Protein AF-A0ABD5X0F6-F1 (afdb_monomer)

Nearest PDB structures (foldseek):
  6b12-assembly2_D  TM=6.965E-01  e=1.972E-02  Pseudomonas protegens Pf-5
  6ygg-assembly1_B  TM=4.287E-01  e=1.229E-02  Aspergillus fumigatus Af293

Organism: NCBI:txid869890

Solvent-accessible surface area (backbone atoms only — not comparable to full-atom values): 11713 Å² total; per-residue (Å²): 99,56,46,66,62,50,47,64,70,52,58,91,54,94,70,50,73,71,36,41,45,42,35,23,60,39,47,64,72,44,54,75,67,58,41,48,55,51,49,53,44,53,68,34,82,80,38,25,62,38,46,49,60,41,49,26,37,85,72,35,47,56,68,34,51,52,52,38,52,5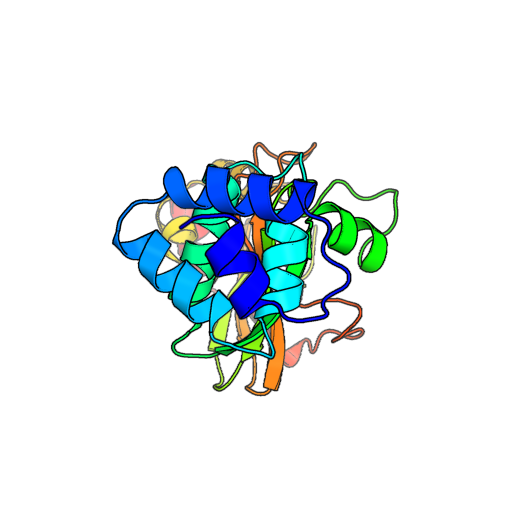7,49,50,70,73,39,56,91,46,31,48,81,62,45,47,38,38,18,44,60,50,41,73,72,64,47,63,91,88,54,74,58,66,31,39,53,49,31,44,29,42,31,29,28,26,70,41,70,44,70,31,37,24,76,25,23,84,95,77,52,58,73,56,71,48,62,32,29,79,67,60,61,62,51,71,73,35,33,29,63,56,47,17,24,26,59,35,40,75,86,64,50,46,64,37,30,17,40,29,58,43,55,48,70,44,61,35,33,38,35,49,27,14,62,47,100,44,17,71,16,62,33,74,38,35,33,55,45,47,88,83,44,77,71,78,69,58,86,35,38,42,80,32,70,65,59,19,50,44,32,58,67,54,94

Secondary structure (DSSP, 8-state):
--HHHHHHHHTT-S--HHHHHHHHHHHTTS-HHHHHHHHHHHH-TTTHHHHHHHHHSTT--HHHHHHHHHHHHHHTTTEEEEEEEEHHHHHHHHS-TTSPPSS-TTSEEEEEEESS-EEEEEEE-TTTS-SS-SEEBS-SHHHHHS-HHHHHHHHT-SSSPP-EEEEEEEPTT-EEEEEEPPPBTTB----EEEE--TTT-SS--GGGEEE-HHHHHHHHHT-

Foldseek 3Di:
DALVVLCVLQDPDPQDSQLSRQLVVLLVVDDPVLVVLLVVLSNDPQRNVQLSVLSSDPLAHSVLSVQLSVVCVVCVVFWDWRHKDFQLVLCVVFHDPPDDRFAPRSHIKIKIFTQAWAKWKDFDAVVPDDQDDWKTHRDCCCLQPDAQLVVQAANVPPDDRGLWMKIFTHGGGQMKMWDWGPHDPRHNTGDIIIGRGCVRPVDTDPVRIDTDPVSSVSNVVND

Mean predicted aligned error: 3.98 Å

pLDDT: mean 93.66, std 6.05, range [55.66, 98.5]

Structure (mmCIF, N/CA/C/O backbone):
data_AF-A0ABD5X0F6-F1
#
_entry.id   AF-A0ABD5X0F6-F1
#
loop_
_atom_site.group_PDB
_atom_site.id
_atom_site.type_symbol
_atom_site.label_atom_id
_atom_site.label_alt_id
_atom_site.label_comp_id
_atom_site.label_asym_id
_atom_site.label_entity_id
_atom_site.label_seq_id
_atom_site.pdbx_PDB_ins_code
_atom_site.Cartn_x
_atom_site.Cartn_y
_atom_site.Cartn_z
_atom_site.occupancy
_atom_site.B_iso_or_equiv
_atom_site.auth_seq_id
_atom_site.auth_comp_id
_atom_site.auth_asym_id
_atom_site.auth_atom_id
_atom_site.pdbx_PDB_model_num
ATOM 1 N N . MET A 1 1 ? 21.073 3.265 -16.051 1.00 81.25 1 MET A N 1
ATOM 2 C CA . MET A 1 1 ? 20.914 2.073 -16.923 1.00 81.25 1 MET A CA 1
ATOM 3 C C . MET A 1 1 ? 20.247 2.587 -18.173 1.00 81.25 1 MET A C 1
ATOM 5 O O . MET A 1 1 ? 19.261 3.300 -18.038 1.00 81.25 1 MET A O 1
ATOM 9 N N . ASP A 1 2 ? 20.810 2.326 -19.347 1.00 84.00 2 ASP A N 1
ATOM 10 C CA . ASP A 1 2 ? 20.337 2.951 -20.582 1.00 84.00 2 ASP A CA 1
ATOM 11 C C . ASP A 1 2 ? 19.152 2.210 -21.231 1.00 84.00 2 ASP A C 1
ATOM 13 O O . ASP A 1 2 ? 18.732 1.127 -20.816 1.00 84.00 2 ASP A O 1
ATOM 17 N N . THR A 1 3 ? 18.579 2.852 -22.251 1.00 80.62 3 THR A N 1
ATOM 18 C CA . THR A 1 3 ? 17.434 2.342 -23.021 1.00 80.62 3 THR A CA 1
ATOM 19 C C . THR A 1 3 ? 17.771 1.067 -23.802 1.00 80.62 3 THR A C 1
ATOM 21 O O . THR A 1 3 ? 16.890 0.236 -24.007 1.00 80.62 3 THR A O 1
ATOM 24 N N . GLU A 1 4 ? 19.020 0.895 -24.237 1.00 79.88 4 GLU A N 1
ATOM 25 C CA . GLU A 1 4 ? 19.444 -0.275 -25.011 1.00 79.88 4 GLU A CA 1
ATOM 26 C C . GLU A 1 4 ? 19.527 -1.521 -24.128 1.00 79.88 4 GLU A C 1
ATOM 28 O O . GLU A 1 4 ? 18.962 -2.557 -24.473 1.00 79.88 4 GLU A O 1
ATOM 33 N N . THR A 1 5 ? 20.108 -1.380 -22.937 1.00 82.75 5 THR A N 1
ATOM 34 C CA . THR A 1 5 ? 20.130 -2.415 -21.898 1.00 82.75 5 THR A CA 1
ATOM 35 C C . THR A 1 5 ? 18.710 -2.821 -21.510 1.00 82.75 5 THR A C 1
ATOM 37 O O . THR A 1 5 ? 18.394 -4.005 -21.452 1.00 82.75 5 THR A O 1
ATOM 40 N N . LEU A 1 6 ? 17.817 -1.847 -21.297 1.00 79.94 6 LEU A N 1
ATOM 41 C CA . LEU A 1 6 ? 16.408 -2.117 -20.998 1.00 79.94 6 LEU A CA 1
ATOM 42 C C . LEU A 1 6 ? 15.711 -2.891 -22.121 1.00 79.94 6 LEU A C 1
ATOM 44 O O . LEU A 1 6 ? 14.976 -3.834 -21.843 1.00 79.94 6 LEU A O 1
ATOM 48 N N . ARG A 1 7 ? 15.954 -2.521 -23.383 1.00 80.81 7 ARG A N 1
ATOM 49 C CA . ARG A 1 7 ? 15.396 -3.232 -24.540 1.00 80.81 7 ARG A CA 1
ATOM 50 C C . ARG A 1 7 ? 15.886 -4.681 -24.599 1.00 80.81 7 ARG A C 1
ATOM 52 O O . ARG A 1 7 ? 15.086 -5.567 -24.860 1.00 80.81 7 ARG A O 1
ATOM 59 N N . GLN A 1 8 ? 17.167 -4.928 -24.325 1.00 82.38 8 GLN A N 1
ATOM 60 C CA . GLN A 1 8 ? 17.718 -6.288 -24.281 1.00 82.38 8 GLN A CA 1
ATOM 61 C C . GLN A 1 8 ? 17.075 -7.132 -23.175 1.00 82.38 8 GLN A C 1
ATOM 63 O O . GLN A 1 8 ? 16.750 -8.291 -23.405 1.00 82.38 8 GLN A O 1
ATOM 68 N N . VAL A 1 9 ? 16.853 -6.542 -21.997 1.00 80.25 9 VAL A N 1
ATOM 69 C CA . VAL A 1 9 ? 16.203 -7.215 -20.862 1.00 80.25 9 VAL A CA 1
ATOM 70 C C . VAL A 1 9 ? 14.729 -7.522 -21.154 1.00 80.25 9 VAL A C 1
ATOM 72 O O . VAL A 1 9 ? 14.210 -8.545 -20.724 1.00 80.25 9 VAL A O 1
ATOM 75 N N . LEU A 1 10 ? 14.038 -6.658 -21.894 1.00 78.12 10 LEU A N 1
ATOM 76 C CA . LEU A 1 10 ? 12.607 -6.804 -22.167 1.00 78.12 10 LEU A CA 1
ATOM 77 C C . LEU A 1 10 ? 12.266 -7.671 -23.386 1.00 78.12 10 LEU A C 1
ATOM 79 O O . LEU A 1 10 ? 11.122 -8.105 -23.502 1.00 78.12 10 LEU A O 1
ATOM 83 N N . GLY A 1 11 ? 13.227 -7.946 -24.271 1.00 77.62 11 GLY A N 1
ATOM 84 C CA . GLY A 1 11 ? 12.996 -8.758 -25.469 1.00 77.62 11 GLY A CA 1
ATOM 85 C C . GLY A 1 11 ? 11.874 -8.197 -26.353 1.00 77.62 11 GLY A C 1
ATOM 86 O O . GLY A 1 11 ? 11.792 -6.985 -26.560 1.00 77.62 11 GLY A O 1
ATOM 87 N N . ASP A 1 12 ? 10.991 -9.074 -26.838 1.00 68.56 12 ASP A N 1
ATOM 88 C CA . ASP A 1 12 ? 9.866 -8.745 -27.732 1.00 68.56 12 ASP A CA 1
ATOM 89 C C . ASP A 1 12 ? 8.649 -8.124 -27.009 1.00 68.56 12 ASP A C 1
ATOM 91 O O . ASP A 1 12 ? 7.521 -8.210 -27.490 1.00 68.56 12 ASP A O 1
ATOM 95 N N . SER A 1 13 ? 8.834 -7.502 -25.838 1.00 72.69 13 SER A N 1
ATOM 96 C CA . SER A 1 13 ? 7.731 -6.831 -25.137 1.00 72.69 13 SER A CA 1
ATOM 97 C C . SER A 1 13 ? 7.129 -5.695 -25.980 1.00 72.69 13 SER A C 1
ATOM 99 O O . SER A 1 13 ? 7.869 -4.939 -26.614 1.00 72.69 13 SER A O 1
ATOM 101 N N . ASP A 1 14 ? 5.817 -5.465 -25.871 1.00 76.00 14 ASP A N 1
ATOM 102 C CA . ASP A 1 14 ? 5.103 -4.344 -26.516 1.00 76.00 14 ASP A CA 1
ATOM 103 C C . ASP A 1 14 ? 5.464 -2.949 -25.936 1.00 76.00 14 ASP A C 1
ATOM 105 O O . ASP A 1 14 ? 4.761 -1.956 -26.143 1.00 76.00 14 ASP A O 1
ATOM 109 N N . ILE A 1 15 ? 6.559 -2.837 -25.176 1.00 80.12 15 ILE A N 1
ATOM 110 C CA . ILE A 1 15 ? 6.980 -1.601 -24.515 1.00 80.12 15 ILE A CA 1
ATOM 111 C C . ILE A 1 15 ? 7.739 -0.712 -25.504 1.00 80.12 15 ILE A C 1
ATOM 113 O O . ILE A 1 15 ? 8.855 -1.002 -25.939 1.00 80.12 15 ILE A O 1
ATOM 117 N N . GLY A 1 16 ? 7.131 0.427 -25.838 1.00 83.50 16 GLY A N 1
ATOM 118 C CA . GLY A 1 16 ? 7.678 1.378 -26.800 1.00 83.50 16 GLY A CA 1
ATOM 119 C C . GLY A 1 16 ? 8.985 2.042 -26.346 1.00 83.50 16 GLY A C 1
ATOM 120 O O . GLY A 1 16 ? 9.256 2.217 -25.159 1.00 83.50 16 GLY A O 1
ATOM 121 N N . ALA A 1 17 ? 9.789 2.513 -27.304 1.00 84.19 17 ALA A N 1
ATOM 122 C CA . ALA A 1 17 ? 11.072 3.171 -27.025 1.00 84.19 17 ALA A CA 1
ATOM 123 C C . ALA A 1 17 ? 10.955 4.381 -26.074 1.00 84.19 17 ALA A C 1
ATOM 125 O O . ALA A 1 17 ? 11.825 4.590 -25.230 1.00 84.19 17 ALA A O 1
ATOM 126 N N . SER A 1 18 ? 9.866 5.154 -26.175 1.00 85.56 18 SER A N 1
ATOM 127 C CA . SER A 1 18 ? 9.595 6.283 -25.278 1.00 85.56 18 SER A CA 1
ATOM 128 C C . SER A 1 18 ? 9.444 5.857 -23.822 1.00 85.56 18 SER A C 1
ATOM 130 O O . SER A 1 18 ? 9.846 6.587 -22.920 1.00 85.56 18 SER A O 1
ATOM 132 N N . ASP A 1 19 ? 8.869 4.684 -23.589 1.00 87.94 19 ASP A N 1
ATOM 133 C CA . ASP A 1 19 ? 8.578 4.169 -22.256 1.00 87.94 19 ASP A CA 1
ATOM 134 C C . ASP A 1 19 ? 9.860 3.687 -21.587 1.00 87.94 19 ASP A C 1
ATOM 136 O O . ASP A 1 19 ? 10.137 4.040 -20.439 1.00 87.94 19 ASP A O 1
ATOM 140 N N . LEU A 1 20 ? 10.713 3.010 -22.356 1.00 87.94 20 LEU A N 1
ATOM 141 C CA . LEU A 1 20 ? 12.055 2.617 -21.935 1.00 87.94 20 LEU A CA 1
ATOM 142 C C . LEU A 1 20 ? 12.918 3.828 -21.566 1.00 87.94 20 LEU A C 1
ATOM 144 O O . LEU A 1 20 ? 13.592 3.821 -20.535 1.00 87.94 20 LEU A O 1
ATOM 148 N N . SER A 1 21 ? 12.867 4.903 -22.357 1.00 89.69 21 SER A N 1
ATOM 149 C CA . SER A 1 21 ? 13.593 6.135 -22.035 1.00 89.69 21 SER A CA 1
ATOM 150 C C . SER A 1 21 ? 13.095 6.786 -20.743 1.00 89.69 21 SER A C 1
ATOM 152 O O . SER A 1 21 ? 13.910 7.255 -19.949 1.00 89.69 21 SER A O 1
ATOM 154 N N . ARG A 1 22 ? 11.782 6.782 -20.474 1.00 93.00 22 ARG A N 1
ATOM 155 C CA . ARG A 1 22 ? 11.233 7.290 -19.201 1.00 93.00 22 ARG A CA 1
ATOM 156 C C . ARG A 1 22 ? 11.694 6.447 -18.012 1.00 93.00 22 ARG A C 1
ATOM 158 O O . ARG A 1 22 ? 12.023 7.008 -16.967 1.00 93.00 22 ARG A O 1
ATOM 165 N N . VAL A 1 23 ? 11.746 5.125 -18.166 1.00 92.75 23 VAL A N 1
ATOM 166 C CA . VAL A 1 23 ? 12.235 4.206 -17.125 1.00 92.75 23 VAL A CA 1
ATOM 167 C C . VAL A 1 23 ? 13.713 4.465 -16.840 1.00 92.75 23 VAL A C 1
ATOM 169 O O . VAL A 1 23 ? 14.071 4.669 -15.682 1.00 92.75 23 VAL A O 1
ATOM 172 N N . ALA A 1 24 ? 14.551 4.566 -17.877 1.00 92.50 24 ALA A N 1
ATOM 173 C CA . ALA A 1 24 ? 15.971 4.900 -17.743 1.00 92.50 24 ALA A CA 1
ATOM 174 C C . ALA A 1 24 ? 16.184 6.236 -17.007 1.00 92.50 24 ALA A C 1
ATOM 176 O O . ALA A 1 24 ? 16.938 6.304 -16.037 1.00 92.50 24 ALA A O 1
ATOM 177 N N . GLN A 1 25 ? 15.444 7.283 -17.387 1.00 93.94 25 GLN A N 1
ATOM 178 C CA . GLN A 1 25 ? 15.525 8.593 -16.730 1.00 93.94 25 GLN A CA 1
ATOM 179 C C . GLN A 1 25 ? 15.162 8.544 -15.241 1.00 93.94 25 GLN A C 1
ATOM 181 O O . GLN A 1 25 ? 15.766 9.250 -14.433 1.00 93.94 25 GLN A O 1
ATOM 186 N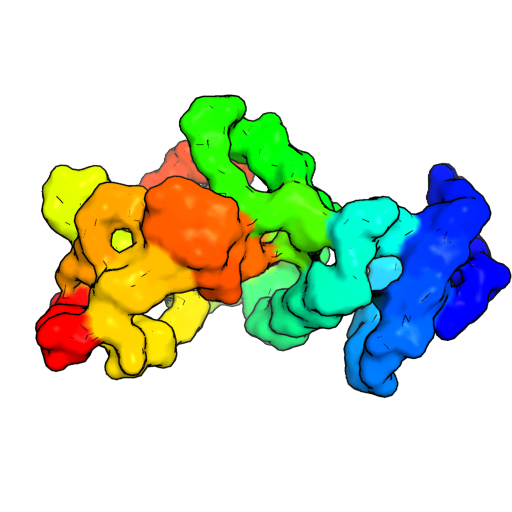 N . LYS A 1 26 ? 14.157 7.748 -14.856 1.00 95.06 26 LYS A N 1
ATOM 187 C CA . LYS A 1 26 ? 13.758 7.597 -13.447 1.00 95.06 26 LYS A CA 1
ATOM 188 C C . LYS A 1 26 ? 14.769 6.756 -12.679 1.00 95.06 26 LYS A C 1
ATOM 190 O O . LYS A 1 26 ? 15.123 7.128 -11.566 1.00 95.06 26 LYS A O 1
ATOM 195 N N . TYR A 1 27 ? 15.283 5.695 -13.295 1.00 93.06 27 TYR A N 1
ATOM 196 C CA . TYR A 1 27 ? 16.347 4.856 -12.750 1.00 93.06 27 TYR A CA 1
ATOM 197 C C . TYR A 1 27 ? 17.614 5.665 -12.431 1.00 93.06 27 TYR A C 1
ATOM 199 O O . TYR A 1 27 ? 18.232 5.499 -11.377 1.00 93.06 27 TYR A O 1
ATOM 207 N N . ASP A 1 28 ? 17.992 6.598 -13.303 1.00 93.75 28 ASP A N 1
ATOM 208 C CA . ASP A 1 28 ? 19.173 7.436 -13.094 1.00 93.75 28 ASP A CA 1
ATOM 209 C C . ASP A 1 28 ? 18.999 8.438 -11.937 1.00 93.75 28 ASP A C 1
ATOM 211 O O . ASP A 1 28 ? 19.991 8.944 -11.419 1.00 93.75 28 ASP A O 1
ATOM 215 N N . LYS A 1 29 ? 17.776 8.661 -11.441 1.00 96.00 29 LYS A N 1
ATOM 216 C CA . LYS A 1 29 ? 17.499 9.480 -10.244 1.00 96.00 29 LYS A CA 1
ATOM 217 C C . LYS A 1 29 ? 17.481 8.685 -8.932 1.00 96.00 29 LYS A C 1
ATOM 219 O O . LYS A 1 29 ? 17.308 9.280 -7.868 1.00 96.00 29 LYS A O 1
ATOM 224 N N . LEU A 1 30 ? 17.610 7.361 -8.996 1.00 96.19 30 LEU A N 1
ATOM 225 C CA . LEU A 1 30 ? 17.662 6.488 -7.823 1.00 96.19 30 LEU A CA 1
ATOM 226 C C . LEU A 1 30 ? 19.082 6.446 -7.232 1.00 96.19 30 LEU A C 1
ATOM 228 O O . LEU A 1 30 ? 20.065 6.584 -7.960 1.00 96.19 30 LEU A O 1
ATOM 232 N N . ASP A 1 31 ? 19.202 6.227 -5.923 1.00 95.94 31 ASP A N 1
ATOM 233 C CA . ASP A 1 31 ? 20.485 5.899 -5.288 1.00 95.94 31 ASP A CA 1
ATOM 234 C C . ASP A 1 31 ? 20.951 4.474 -5.651 1.00 95.94 31 ASP A C 1
ATOM 236 O O . ASP A 1 31 ? 20.259 3.717 -6.334 1.00 95.94 31 ASP A O 1
ATOM 240 N N . SER A 1 32 ? 22.162 4.096 -5.234 1.00 94.12 32 SER A N 1
ATOM 241 C CA . SER A 1 32 ? 22.750 2.795 -5.574 1.00 94.12 32 SER A CA 1
ATOM 242 C C . SER A 1 32 ? 21.932 1.601 -5.077 1.00 94.12 32 SER A C 1
ATOM 244 O O . SER A 1 32 ? 21.830 0.615 -5.811 1.00 94.12 32 SER A O 1
ATOM 246 N N . GLY A 1 33 ? 21.339 1.689 -3.883 1.00 95.44 33 GLY A N 1
ATOM 247 C CA . GLY A 1 33 ? 20.519 0.628 -3.300 1.00 95.44 33 GLY A CA 1
ATOM 248 C C . GLY A 1 33 ? 19.221 0.450 -4.078 1.00 95.44 33 GLY A C 1
ATOM 249 O O . GLY A 1 33 ? 18.919 -0.643 -4.553 1.00 95.44 33 GLY A O 1
ATOM 250 N N . LYS A 1 34 ? 18.507 1.548 -4.338 1.00 96.94 34 LYS A N 1
ATOM 251 C CA . LYS A 1 34 ? 17.262 1.524 -5.121 1.00 96.94 34 LYS A CA 1
ATOM 252 C C . LYS A 1 34 ? 17.479 1.132 -6.580 1.00 96.94 34 LYS A C 1
ATOM 254 O O . LYS A 1 34 ? 16.641 0.454 -7.169 1.00 96.94 34 LYS A O 1
ATOM 259 N N . ARG A 1 35 ? 18.632 1.461 -7.165 1.00 95.56 35 ARG A N 1
ATOM 260 C CA . ARG A 1 35 ? 19.033 0.934 -8.480 1.00 95.56 35 ARG A CA 1
ATOM 261 C C . ARG A 1 35 ? 19.251 -0.577 -8.463 1.00 95.56 35 ARG A C 1
ATOM 263 O O . ARG A 1 35 ? 18.888 -1.233 -9.433 1.00 95.56 35 ARG A O 1
ATOM 270 N N . ALA A 1 36 ? 19.847 -1.127 -7.404 1.00 95.06 36 ALA A N 1
ATOM 271 C CA . ALA A 1 36 ? 20.023 -2.572 -7.267 1.00 95.06 36 ALA A CA 1
ATOM 272 C C . ALA A 1 36 ? 18.670 -3.287 -7.167 1.00 95.06 36 ALA A C 1
ATOM 274 O O . ALA A 1 36 ? 18.395 -4.122 -8.023 1.00 95.06 36 ALA A O 1
ATOM 275 N N . GLN A 1 37 ? 17.793 -2.842 -6.261 1.00 95.88 37 GLN A N 1
ATOM 276 C CA . GLN A 1 37 ? 16.424 -3.364 -6.133 1.00 95.88 37 GLN A CA 1
ATOM 277 C C . GLN A 1 37 ? 15.653 -3.279 -7.461 1.00 95.88 37 GLN A C 1
ATOM 279 O O . GLN A 1 37 ? 15.000 -4.226 -7.884 1.00 95.88 37 GLN A O 1
ATOM 284 N N . SER A 1 38 ? 15.768 -2.162 -8.190 1.00 95.31 38 SER A N 1
ATOM 285 C CA . SER A 1 38 ? 15.106 -2.037 -9.491 1.00 95.31 38 SER A CA 1
ATOM 286 C C . SER A 1 38 ? 15.654 -3.016 -10.536 1.00 95.31 38 SER A C 1
ATOM 288 O O . SER A 1 38 ? 14.882 -3.512 -11.350 1.00 95.31 38 SER A O 1
ATOM 290 N N . ARG A 1 39 ? 16.961 -3.320 -10.525 1.00 94.06 39 ARG A N 1
ATOM 291 C CA . ARG A 1 39 ? 17.546 -4.343 -11.410 1.00 94.06 39 ARG A CA 1
ATOM 292 C C . ARG A 1 39 ? 17.077 -5.748 -11.064 1.00 94.06 39 ARG A C 1
ATOM 294 O O . ARG A 1 39 ? 16.915 -6.536 -11.981 1.00 94.06 39 ARG A O 1
ATOM 301 N N . GLU A 1 40 ? 16.848 -6.047 -9.791 1.00 94.44 40 GLU A N 1
ATOM 302 C CA . GLU A 1 40 ? 16.291 -7.335 -9.362 1.00 94.44 40 GLU A CA 1
ATOM 303 C C . GLU A 1 40 ? 14.869 -7.515 -9.905 1.00 94.44 40 GLU A C 1
ATOM 305 O O . GLU A 1 40 ? 14.598 -8.513 -10.565 1.00 94.44 40 GLU A O 1
ATOM 310 N N . LEU A 1 41 ? 14.008 -6.498 -9.777 1.00 95.19 41 LEU A N 1
ATOM 311 C CA . LEU A 1 41 ? 12.664 -6.516 -10.378 1.00 95.19 41 LEU A CA 1
ATOM 312 C C . LEU A 1 41 ? 12.695 -6.628 -11.907 1.00 95.19 41 LEU A C 1
ATOM 314 O O . LEU A 1 41 ? 11.808 -7.218 -12.512 1.00 95.19 41 LEU A O 1
ATOM 318 N N . LEU A 1 42 ? 13.710 -6.048 -12.548 1.00 92.50 42 LEU A N 1
ATOM 319 C CA . LEU A 1 42 ? 13.919 -6.189 -13.985 1.00 92.50 42 LEU A CA 1
ATOM 320 C C . LEU A 1 42 ? 14.528 -7.536 -14.365 1.00 92.50 42 LEU A C 1
ATOM 322 O O . LEU A 1 42 ? 14.421 -7.913 -15.519 1.00 92.50 42 LEU A O 1
ATOM 326 N N . ALA A 1 43 ? 15.182 -8.257 -13.464 1.00 91.56 43 ALA A N 1
ATOM 327 C CA . ALA A 1 43 ? 15.686 -9.597 -13.738 1.00 91.56 43 ALA A CA 1
ATOM 328 C C . ALA A 1 43 ? 14.584 -10.655 -13.576 1.00 91.56 43 ALA A C 1
ATOM 330 O O . ALA A 1 43 ? 14.642 -11.686 -14.236 1.00 91.56 43 ALA A O 1
ATOM 331 N N . ASP A 1 44 ? 13.560 -10.372 -12.773 1.00 93.12 44 ASP A N 1
ATOM 332 C CA . ASP A 1 44 ? 12.412 -11.247 -12.547 1.00 93.12 44 ASP A CA 1
ATOM 333 C C . ASP A 1 44 ? 11.415 -11.196 -13.721 1.00 93.12 44 ASP A C 1
ATOM 335 O O . ASP A 1 44 ? 10.751 -10.185 -13.942 1.00 93.12 44 ASP A O 1
ATOM 339 N N . ASP A 1 45 ? 11.294 -12.287 -14.484 1.00 90.31 45 ASP A N 1
ATOM 340 C CA . ASP A 1 45 ? 10.397 -12.364 -15.649 1.00 90.31 45 ASP A CA 1
ATOM 341 C C . ASP A 1 45 ? 8.907 -12.184 -15.288 1.00 90.31 45 ASP A C 1
ATOM 343 O O . ASP A 1 45 ? 8.135 -11.702 -16.118 1.00 90.31 45 ASP A O 1
ATOM 347 N N . GLY A 1 46 ? 8.491 -12.531 -14.064 1.00 93.50 46 GLY A N 1
ATOM 348 C CA . GLY A 1 46 ? 7.109 -12.383 -13.598 1.00 93.50 46 GLY A CA 1
ATOM 349 C C . GLY A 1 46 ? 6.750 -10.946 -13.213 1.00 93.50 46 GLY A C 1
ATOM 350 O O . GLY A 1 46 ? 5.590 -10.545 -13.316 1.00 93.50 46 GLY A O 1
ATOM 351 N N . LEU A 1 47 ? 7.743 -10.148 -12.816 1.00 95.44 47 LEU A N 1
ATOM 352 C CA . LEU A 1 47 ? 7.549 -8.779 -12.327 1.00 95.44 47 LEU A CA 1
ATOM 353 C C . LEU A 1 47 ? 8.013 -7.702 -13.305 1.00 95.44 47 LEU A C 1
ATOM 355 O O . LEU A 1 47 ? 7.504 -6.578 -13.273 1.00 95.44 47 LEU A O 1
ATOM 359 N N . ARG A 1 48 ? 8.961 -8.026 -14.189 1.00 94.00 48 ARG A N 1
ATOM 360 C CA . ARG A 1 48 ? 9.602 -7.084 -15.114 1.00 94.00 48 ARG A CA 1
ATOM 361 C C . ARG A 1 48 ? 8.579 -6.275 -15.895 1.00 94.00 48 ARG A C 1
ATOM 363 O O . ARG A 1 48 ? 8.667 -5.048 -15.934 1.00 94.00 48 ARG A O 1
ATOM 370 N N . GLU A 1 49 ? 7.619 -6.942 -16.529 1.00 92.31 49 GLU A N 1
ATOM 371 C CA . GLU A 1 49 ? 6.681 -6.269 -17.426 1.00 92.31 49 GLU A CA 1
ATOM 372 C C . GLU A 1 49 ? 5.775 -5.286 -16.672 1.00 92.31 49 GLU A C 1
ATOM 374 O O . GLU A 1 49 ? 5.613 -4.136 -17.090 1.00 92.31 49 GLU A O 1
ATOM 379 N N . SER A 1 50 ? 5.208 -5.702 -15.537 1.00 96.00 50 SER A N 1
ATOM 380 C CA . SER A 1 50 ? 4.325 -4.848 -14.743 1.00 96.00 50 SER A CA 1
ATOM 381 C C . SER A 1 50 ? 5.070 -3.685 -14.101 1.00 96.00 50 SER A C 1
ATOM 383 O O . SER A 1 50 ? 4.591 -2.548 -14.151 1.00 96.00 50 SER A O 1
ATOM 385 N N . TRP A 1 51 ? 6.276 -3.938 -13.590 1.00 96.88 51 TRP A N 1
ATOM 386 C CA . TRP A 1 51 ? 7.164 -2.907 -13.073 1.00 96.88 51 TRP A CA 1
ATOM 387 C C . TRP A 1 51 ? 7.463 -1.849 -14.139 1.00 96.88 51 TRP A C 1
ATOM 389 O O . TRP A 1 51 ? 7.221 -0.660 -13.919 1.00 96.88 51 TRP A O 1
ATOM 399 N N . VAL A 1 52 ? 7.923 -2.261 -15.326 1.00 95.06 52 VAL A N 1
ATOM 400 C CA . VAL A 1 52 ? 8.257 -1.329 -16.414 1.00 95.06 52 VAL A CA 1
ATOM 401 C C . VAL A 1 52 ? 7.024 -0.569 -16.885 1.00 95.06 52 VAL A C 1
ATOM 403 O O . VAL A 1 52 ? 7.107 0.644 -17.061 1.00 95.06 52 VAL A O 1
ATOM 406 N N . ARG A 1 53 ? 5.872 -1.232 -17.030 1.00 94.62 53 ARG A N 1
ATOM 407 C CA . ARG A 1 53 ? 4.614 -0.598 -17.452 1.00 94.62 53 ARG A CA 1
ATOM 408 C C . ARG A 1 53 ? 4.161 0.505 -16.494 1.00 94.62 53 ARG A C 1
ATOM 410 O O . ARG A 1 53 ? 3.673 1.545 -16.933 1.00 94.62 53 ARG A O 1
ATOM 417 N N . VAL A 1 54 ? 4.296 0.295 -15.186 1.00 96.88 54 VAL A N 1
ATOM 418 C CA . VAL A 1 54 ? 3.939 1.311 -14.187 1.00 96.88 54 VAL A CA 1
ATOM 419 C C . VAL A 1 54 ? 4.986 2.423 -14.155 1.00 96.88 54 VAL A C 1
ATOM 421 O O . VAL A 1 54 ? 4.640 3.604 -14.207 1.00 96.88 54 VAL A O 1
ATOM 424 N N . VAL A 1 55 ? 6.273 2.070 -14.123 1.00 96.88 55 VAL A N 1
ATOM 425 C CA . VAL A 1 55 ? 7.371 3.044 -14.049 1.00 96.88 55 VAL A CA 1
ATOM 426 C C . VAL A 1 55 ? 7.484 3.877 -15.319 1.00 96.88 55 VAL A C 1
ATOM 428 O O . VAL A 1 55 ? 7.905 5.028 -15.237 1.00 96.88 55 VAL A O 1
ATOM 431 N N . SER A 1 56 ? 7.096 3.377 -16.490 1.00 95.25 56 SER A N 1
ATOM 432 C CA . SER A 1 56 ? 7.123 4.163 -17.725 1.00 95.25 56 SER A CA 1
ATOM 433 C C . SER A 1 56 ? 6.042 5.239 -17.771 1.00 95.25 56 SER A C 1
ATOM 435 O O . SER A 1 56 ? 6.208 6.227 -18.487 1.00 95.25 56 SER A O 1
ATOM 437 N N . ASN A 1 57 ? 4.979 5.130 -16.968 1.00 96.19 57 ASN A N 1
ATOM 438 C CA . ASN A 1 57 ? 3.885 6.092 -16.996 1.00 96.19 57 ASN A CA 1
ATOM 439 C C . ASN A 1 57 ? 4.385 7.525 -16.732 1.00 96.19 57 ASN A C 1
ATOM 441 O O . ASN A 1 57 ? 5.149 7.778 -15.799 1.00 96.19 57 ASN A O 1
ATOM 445 N N . GLN A 1 58 ? 3.958 8.484 -17.557 1.00 92.44 58 GLN A N 1
ATOM 446 C CA . GLN A 1 58 ? 4.433 9.867 -17.482 1.00 92.44 58 GLN A CA 1
ATOM 447 C C . GLN A 1 58 ? 4.166 10.539 -16.129 1.00 92.44 58 GLN A C 1
ATOM 449 O O . GLN A 1 58 ? 5.006 11.319 -15.684 1.00 92.44 58 GLN A O 1
ATOM 454 N N . GLY A 1 59 ? 3.033 10.245 -15.488 1.00 94.12 59 GLY A N 1
ATOM 455 C CA . GLY A 1 59 ? 2.654 10.846 -14.211 1.00 94.12 59 GLY A CA 1
ATOM 456 C C . GLY A 1 59 ? 3.438 10.294 -13.020 1.00 94.12 59 GLY A C 1
ATOM 457 O O . GLY A 1 59 ? 3.589 10.983 -12.014 1.00 94.12 59 GLY A O 1
ATOM 458 N N . VAL A 1 60 ? 3.989 9.081 -13.132 1.00 96.50 60 VAL A N 1
ATOM 459 C CA . VAL A 1 60 ? 4.753 8.448 -12.048 1.00 96.50 60 VAL A CA 1
ATOM 460 C C . VAL A 1 60 ? 6.122 9.116 -11.919 1.00 96.50 60 VAL A C 1
ATOM 462 O O . VAL A 1 60 ? 7.015 8.906 -12.739 1.00 96.50 60 VAL A O 1
ATOM 465 N N . GLY A 1 61 ? 6.315 9.922 -10.877 1.00 95.62 61 GLY A N 1
ATOM 466 C CA . GLY A 1 61 ? 7.602 10.556 -10.571 1.00 95.62 61 GLY A CA 1
ATOM 467 C C . GLY A 1 61 ? 8.618 9.607 -9.919 1.00 95.62 61 GLY A C 1
ATOM 468 O O . GLY A 1 61 ? 8.265 8.540 -9.421 1.00 95.62 61 GLY A O 1
ATOM 469 N N . SER A 1 62 ? 9.890 10.020 -9.851 1.00 94.69 62 SER A N 1
ATOM 470 C CA . SER A 1 62 ? 10.961 9.236 -9.204 1.00 94.69 62 SER A CA 1
ATOM 471 C C . SER A 1 62 ? 10.709 8.970 -7.719 1.00 94.69 62 SER A C 1
ATOM 473 O O . SER A 1 62 ? 11.064 7.906 -7.231 1.00 94.69 62 SER A O 1
ATOM 475 N N . GLU A 1 63 ? 10.059 9.892 -7.007 1.00 94.50 63 GLU A N 1
ATOM 476 C CA . GLU A 1 63 ? 9.686 9.681 -5.601 1.00 94.50 63 GLU A CA 1
ATOM 477 C C . GLU A 1 63 ? 8.659 8.554 -5.441 1.00 94.50 63 GLU A C 1
ATOM 479 O O . GLU A 1 63 ? 8.756 7.756 -4.513 1.00 94.50 63 GLU A O 1
ATOM 484 N N . SER A 1 64 ? 7.727 8.412 -6.389 1.00 96.19 64 SER A N 1
ATOM 485 C CA . SER A 1 64 ? 6.806 7.274 -6.386 1.00 96.19 64 SER A CA 1
ATOM 486 C C . SER A 1 64 ? 7.521 5.959 -6.700 1.00 96.19 64 SER A C 1
ATOM 488 O O . SER A 1 64 ? 7.146 4.926 -6.152 1.00 96.19 64 SER A O 1
ATOM 490 N N . VAL A 1 65 ? 8.548 5.985 -7.557 1.00 97.44 65 VAL A N 1
ATOM 491 C CA . VAL A 1 65 ? 9.387 4.806 -7.829 1.00 97.44 65 VAL A CA 1
ATOM 492 C C . VAL A 1 65 ? 10.131 4.383 -6.563 1.00 97.44 65 VAL A C 1
ATOM 494 O O . VAL A 1 65 ? 10.067 3.215 -6.189 1.00 97.44 65 VAL A O 1
ATOM 497 N N . LYS A 1 66 ? 10.770 5.329 -5.861 1.00 96.94 66 LYS A N 1
ATOM 498 C CA . LYS A 1 66 ? 11.441 5.069 -4.576 1.00 96.94 66 LYS A CA 1
ATOM 499 C C . LYS A 1 66 ? 10.477 4.475 -3.554 1.00 96.94 66 LYS A C 1
ATOM 501 O O . LYS A 1 66 ? 10.777 3.441 -2.973 1.00 96.94 66 LYS A O 1
ATOM 506 N N . TYR A 1 67 ? 9.290 5.064 -3.410 1.00 95.31 67 TYR A N 1
ATOM 507 C CA . TYR A 1 67 ? 8.276 4.560 -2.487 1.00 95.31 67 TYR A CA 1
ATOM 508 C C . TYR A 1 67 ? 7.798 3.144 -2.848 1.00 95.31 67 TYR A C 1
ATOM 510 O O . TYR A 1 67 ? 7.577 2.325 -1.955 1.00 95.31 67 TYR A O 1
ATOM 518 N N . GLY A 1 68 ? 7.637 2.839 -4.140 1.00 96.19 68 GLY A N 1
ATOM 519 C CA . GLY A 1 68 ? 7.312 1.493 -4.620 1.00 96.19 68 GLY A CA 1
ATOM 520 C C . GLY A 1 68 ? 8.387 0.474 -4.232 1.00 96.19 68 GLY A C 1
ATOM 521 O O . GLY A 1 68 ? 8.069 -0.565 -3.661 1.00 96.19 68 GLY A O 1
ATOM 522 N N . LEU A 1 69 ? 9.662 0.815 -4.428 1.00 97.56 69 LEU A N 1
ATOM 523 C CA . LEU A 1 69 ? 10.797 -0.023 -4.018 1.00 97.56 69 LEU A CA 1
ATOM 524 C C . LEU A 1 69 ? 10.887 -0.181 -2.489 1.00 97.56 69 LEU A C 1
ATOM 526 O O . LEU A 1 69 ? 11.105 -1.281 -1.994 1.00 97.56 69 LEU A O 1
ATOM 530 N N . ASP A 1 70 ? 10.626 0.880 -1.721 1.00 96.19 70 ASP A N 1
ATOM 531 C CA . ASP A 1 70 ? 10.492 0.802 -0.256 1.00 96.19 70 ASP A CA 1
ATOM 532 C C . ASP A 1 70 ? 9.338 -0.104 0.190 1.00 96.19 70 ASP A C 1
ATOM 534 O O . ASP A 1 70 ? 9.329 -0.585 1.322 1.00 96.19 70 ASP A O 1
ATOM 538 N N . SER A 1 71 ? 8.316 -0.268 -0.654 1.00 93.81 71 SER A N 1
ATOM 539 C CA . SER A 1 71 ? 7.193 -1.165 -0.377 1.00 93.81 71 SER A CA 1
ATOM 540 C C . SER A 1 71 ? 7.632 -2.615 -0.517 1.00 93.81 71 SER A C 1
ATOM 542 O O . SER A 1 71 ? 7.336 -3.410 0.364 1.00 93.81 71 SER A O 1
ATOM 544 N N . VAL A 1 72 ? 8.375 -2.919 -1.586 1.00 95.19 72 VAL A N 1
ATOM 545 C CA . VAL A 1 72 ? 8.967 -4.238 -1.857 1.00 95.19 72 VAL A CA 1
ATOM 546 C C . VAL A 1 72 ? 9.874 -4.675 -0.709 1.00 95.19 72 VAL A C 1
ATOM 548 O O . VAL A 1 72 ? 9.655 -5.729 -0.120 1.00 95.19 72 VAL A O 1
ATOM 551 N N . GLU A 1 73 ? 10.820 -3.820 -0.322 1.00 93.94 73 GLU A N 1
ATOM 552 C CA . GLU A 1 73 ? 11.775 -4.104 0.756 1.00 93.94 73 GLU A CA 1
ATOM 553 C C . GLU A 1 73 ? 11.086 -4.440 2.087 1.00 93.94 73 GLU A C 1
ATOM 555 O O . GLU A 1 73 ? 11.540 -5.305 2.826 1.00 93.94 73 GLU A O 1
ATOM 560 N N . ARG A 1 74 ? 9.956 -3.789 2.383 1.00 90.50 74 ARG A N 1
ATOM 561 C CA . ARG A 1 74 ? 9.214 -3.994 3.634 1.00 90.50 74 ARG A CA 1
ATOM 562 C C . ARG A 1 74 ? 8.405 -5.285 3.693 1.00 90.50 74 ARG A C 1
ATOM 564 O O . ARG A 1 74 ? 8.041 -5.693 4.791 1.00 90.50 74 ARG A O 1
ATOM 571 N N . ILE A 1 75 ? 8.050 -5.868 2.551 1.00 92.38 75 ILE A N 1
ATOM 572 C CA . ILE A 1 75 ? 7.163 -7.042 2.503 1.00 92.38 75 ILE A CA 1
ATOM 573 C C . ILE A 1 75 ? 7.901 -8.331 2.149 1.00 92.38 75 ILE A C 1
ATOM 575 O O . ILE A 1 75 ? 7.398 -9.402 2.465 1.00 92.38 75 ILE A O 1
ATOM 579 N N . GLN A 1 76 ? 9.091 -8.237 1.550 1.00 88.12 76 GLN A N 1
ATOM 580 C CA . GLN A 1 76 ? 9.819 -9.371 0.966 1.00 88.12 76 GLN A CA 1
ATOM 581 C C . GLN A 1 76 ? 10.089 -10.546 1.922 1.00 88.12 76 GLN A C 1
ATOM 583 O O . GLN A 1 76 ? 10.256 -11.668 1.462 1.00 88.12 76 GLN A O 1
ATOM 588 N N . GLU A 1 77 ? 10.137 -10.317 3.238 1.00 91.19 77 GLU A N 1
ATOM 589 C CA . GLU A 1 77 ? 10.380 -11.385 4.222 1.00 91.19 77 GLU A CA 1
ATOM 590 C C . GLU A 1 77 ? 9.152 -12.268 4.487 1.00 91.19 77 GLU A C 1
ATOM 592 O O . GLU A 1 77 ? 9.302 -13.372 4.995 1.00 91.19 77 GLU A O 1
ATOM 597 N N . SER A 1 78 ? 7.948 -11.784 4.170 1.00 92.81 78 SER A N 1
ATOM 598 C CA . SER A 1 78 ? 6.674 -12.449 4.505 1.00 92.81 78 SER A CA 1
ATOM 599 C C . SER A 1 78 ? 5.683 -12.471 3.340 1.00 92.81 78 SER A C 1
ATOM 601 O O . SER A 1 78 ? 4.487 -12.716 3.526 1.00 92.81 78 SER A O 1
ATOM 603 N N . ALA A 1 79 ? 6.156 -12.166 2.130 1.00 96.56 79 ALA A N 1
ATOM 604 C CA . ALA A 1 79 ? 5.320 -12.075 0.949 1.00 96.56 79 ALA A CA 1
ATOM 605 C C . ALA A 1 79 ? 6.083 -12.367 -0.343 1.00 96.56 79 ALA A C 1
ATOM 607 O O . ALA A 1 79 ? 7.245 -11.998 -0.511 1.00 96.56 79 ALA A O 1
ATOM 608 N N . SER A 1 80 ? 5.360 -12.941 -1.301 1.00 97.12 80 SER A N 1
ATOM 609 C CA . SER A 1 80 ? 5.743 -12.969 -2.708 1.00 97.12 80 SER A CA 1
ATOM 610 C C . SER A 1 80 ? 5.043 -11.824 -3.435 1.00 97.12 80 SER A C 1
ATOM 612 O O . SER A 1 80 ? 3.853 -11.594 -3.228 1.00 97.12 80 SER A O 1
ATOM 614 N N . ILE A 1 81 ? 5.778 -11.069 -4.250 1.00 98.00 81 ILE A N 1
ATOM 615 C CA . ILE A 1 81 ? 5.191 -9.988 -5.047 1.00 98.00 81 ILE A CA 1
ATOM 616 C C . ILE A 1 81 ? 4.509 -10.612 -6.256 1.00 98.00 81 ILE A C 1
ATOM 618 O O . ILE A 1 81 ? 5.118 -11.406 -6.966 1.00 98.00 81 ILE A O 1
ATOM 622 N N . ASP A 1 82 ? 3.272 -10.200 -6.510 1.00 97.19 82 ASP A N 1
ATOM 623 C CA . ASP A 1 82 ? 2.482 -10.708 -7.627 1.00 97.19 82 ASP A CA 1
ATOM 624 C C . ASP A 1 82 ? 2.506 -9.733 -8.807 1.00 97.19 82 ASP A C 1
ATOM 626 O O . ASP A 1 82 ? 2.579 -10.140 -9.966 1.00 97.19 82 ASP A O 1
ATOM 630 N N . ASN A 1 83 ? 2.367 -8.428 -8.530 1.00 97.94 83 ASN A N 1
ATOM 631 C CA . ASN A 1 83 ? 2.168 -7.432 -9.579 1.00 97.94 83 ASN A CA 1
ATOM 632 C C . ASN A 1 83 ? 2.382 -5.984 -9.099 1.00 97.94 83 ASN A C 1
ATOM 634 O O . ASN A 1 83 ? 2.296 -5.675 -7.908 1.00 97.94 83 ASN A O 1
ATOM 638 N N . PHE A 1 84 ? 2.555 -5.066 -10.052 1.00 98.31 84 PHE A N 1
ATOM 639 C CA . PHE A 1 84 ? 2.532 -3.622 -9.821 1.00 98.31 84 PHE A CA 1
ATOM 640 C C . PHE A 1 84 ? 1.400 -2.962 -10.611 1.00 98.31 84 PHE A C 1
ATOM 642 O O . PHE A 1 84 ? 1.198 -3.232 -11.797 1.00 98.31 84 PHE A O 1
ATOM 649 N N . TYR A 1 85 ? 0.699 -2.027 -9.972 1.00 98.12 85 TYR A N 1
ATOM 650 C CA . TYR A 1 85 ? -0.371 -1.248 -10.590 1.00 98.12 85 TYR A CA 1
ATOM 651 C C . TYR A 1 85 ? -0.160 0.253 -10.401 1.00 98.12 85 TYR A C 1
ATOM 653 O O . TYR A 1 85 ? 0.478 0.702 -9.451 1.00 98.12 85 TYR A O 1
ATOM 661 N N . LEU A 1 86 ? -0.756 1.040 -11.299 1.00 97.88 86 LEU A N 1
ATOM 662 C CA . LEU A 1 86 ? -0.980 2.463 -11.052 1.00 97.88 86 LEU A CA 1
ATOM 663 C C . LEU A 1 86 ? -2.131 2.636 -10.060 1.00 97.88 86 LEU A C 1
ATOM 665 O O . LEU A 1 86 ? -3.150 1.954 -10.198 1.00 97.88 86 LEU A O 1
ATOM 669 N N . GLY A 1 87 ? -2.011 3.593 -9.139 1.00 97.44 87 GLY A N 1
ATOM 670 C CA . GLY A 1 87 ? -3.061 3.927 -8.169 1.00 97.44 87 GLY A CA 1
ATOM 671 C C . GLY A 1 87 ? -4.433 4.125 -8.817 1.00 97.44 87 GLY A C 1
ATOM 672 O O . GLY A 1 87 ? -5.390 3.460 -8.423 1.00 97.44 87 GLY A O 1
ATOM 673 N N . ARG A 1 88 ? -4.508 4.907 -9.905 1.00 96.94 88 ARG A N 1
ATOM 674 C CA . ARG A 1 88 ? -5.759 5.118 -10.666 1.00 96.94 88 ARG A CA 1
ATOM 675 C C . ARG A 1 88 ? -6.402 3.823 -11.155 1.00 96.94 88 ARG A C 1
ATOM 677 O O . ARG A 1 88 ? -7.614 3.676 -11.120 1.00 96.94 88 ARG A O 1
ATOM 684 N N . ARG A 1 89 ? -5.589 2.854 -11.586 1.00 96.69 89 ARG A N 1
ATOM 685 C CA . ARG A 1 89 ? -6.093 1.582 -12.111 1.00 96.69 89 ARG A CA 1
ATOM 686 C C . ARG A 1 89 ? -6.706 0.752 -10.993 1.00 96.69 89 ARG A C 1
ATOM 688 O O . ARG A 1 89 ? -7.708 0.089 -11.217 1.00 96.69 89 ARG A O 1
ATOM 695 N N . VAL A 1 90 ? -6.118 0.800 -9.800 1.00 97.00 90 VAL A N 1
ATOM 696 C CA . VAL A 1 90 ? -6.694 0.146 -8.624 1.00 97.00 90 VAL A CA 1
ATOM 697 C C . VAL A 1 90 ? -7.995 0.832 -8.210 1.00 97.00 90 VAL A C 1
ATOM 699 O O . VAL A 1 90 ? -8.959 0.130 -7.914 1.00 97.00 90 VAL A O 1
ATOM 702 N N . GLN A 1 91 ? -8.054 2.168 -8.256 1.00 95.69 91 GLN A N 1
ATOM 703 C CA . GLN A 1 91 ? -9.280 2.919 -7.971 1.00 95.69 91 GLN A CA 1
ATOM 704 C C . GLN A 1 91 ? -10.426 2.496 -8.898 1.00 95.69 91 GLN A C 1
ATOM 706 O O . GLN A 1 91 ? -11.470 2.063 -8.420 1.00 95.69 91 GLN A O 1
ATOM 711 N N . GLU A 1 92 ? -10.188 2.532 -10.213 1.00 95.69 92 GLU A N 1
ATOM 712 C CA . GLU A 1 92 ? -11.153 2.153 -11.255 1.00 95.69 92 GLU A CA 1
ATOM 713 C C . GLU A 1 92 ? -11.642 0.692 -11.124 1.00 95.69 92 GLU A C 1
ATOM 715 O O . GLU A 1 92 ? -12.754 0.370 -11.541 1.00 95.69 92 GLU A O 1
ATOM 720 N N . GLN A 1 93 ? -10.815 -0.206 -10.575 1.00 95.12 93 GLN A N 1
ATOM 721 C CA . GLN A 1 93 ? -11.110 -1.641 -10.474 1.00 95.12 93 GLN A CA 1
ATOM 722 C C . GLN A 1 93 ? -11.811 -2.048 -9.173 1.00 95.12 93 GLN A C 1
ATOM 724 O O . GLN A 1 93 ? -12.627 -2.969 -9.185 1.00 95.12 93 GLN A O 1
ATOM 729 N N . GLU A 1 94 ? -11.460 -1.430 -8.045 1.00 94.50 94 GLU A N 1
ATOM 730 C CA . GLU A 1 94 ? -11.875 -1.902 -6.715 1.00 94.50 94 GLU A CA 1
ATOM 731 C C . GLU A 1 94 ? -12.982 -1.067 -6.078 1.00 94.50 94 GLU A C 1
ATOM 733 O O . GLU A 1 94 ? -13.734 -1.583 -5.242 1.00 94.50 94 GLU A O 1
ATOM 738 N N . TYR A 1 95 ? -13.077 0.212 -6.444 1.00 93.75 95 TYR A N 1
ATOM 739 C CA . TYR A 1 95 ? -13.906 1.182 -5.741 1.00 93.75 95 TYR A CA 1
ATOM 740 C C . TYR A 1 95 ? -14.910 1.841 -6.690 1.00 93.75 95 TYR A C 1
ATOM 742 O O . TYR A 1 95 ? -14.649 2.002 -7.883 1.00 93.75 95 TYR A O 1
ATOM 750 N N . PRO A 1 96 ? -16.109 2.190 -6.193 1.00 93.12 96 PRO A N 1
ATOM 751 C CA . PRO A 1 96 ? -17.076 2.910 -7.004 1.00 93.12 96 PRO A CA 1
ATOM 752 C C . PRO A 1 96 ? -16.549 4.319 -7.332 1.00 93.12 96 PRO A C 1
ATOM 754 O O . PRO A 1 96 ? -15.865 4.915 -6.502 1.00 93.12 96 PRO A O 1
ATOM 757 N N . PRO A 1 97 ? -16.945 4.917 -8.471 1.00 89.50 97 PRO A N 1
ATOM 758 C CA . PRO A 1 97 ? -16.500 6.261 -8.857 1.00 89.50 97 PRO A CA 1
ATOM 759 C C . PRO A 1 97 ? -16.873 7.381 -7.875 1.00 89.50 97 PRO A C 1
ATOM 761 O O . PRO A 1 97 ? -16.369 8.488 -7.993 1.00 89.50 97 PRO A O 1
ATOM 764 N N . SER A 1 98 ? -17.800 7.122 -6.949 1.00 92.12 98 SER A N 1
ATOM 765 C CA . SER A 1 98 ? -18.219 8.074 -5.918 1.00 92.12 98 SER A CA 1
ATOM 766 C C . SER A 1 98 ? -17.303 8.095 -4.694 1.00 92.12 98 SER A C 1
ATOM 768 O O . SER A 1 98 ? -17.577 8.843 -3.762 1.00 92.12 98 SER A O 1
ATOM 770 N N . TRP A 1 99 ? -16.318 7.200 -4.620 1.00 92.69 99 TRP A N 1
ATOM 771 C CA . TRP A 1 99 ? -15.329 7.209 -3.551 1.00 92.69 99 TRP A CA 1
ATOM 772 C C . TRP A 1 99 ? -14.168 8.104 -3.931 1.00 92.69 99 TRP A C 1
ATOM 774 O O . TRP A 1 99 ? -13.680 8.041 -5.060 1.00 92.69 99 TRP A O 1
ATOM 784 N N . ASP A 1 100 ? -13.688 8.845 -2.941 1.00 93.50 100 ASP A N 1
ATOM 785 C CA . ASP A 1 100 ? -12.390 9.487 -3.030 1.00 93.50 100 ASP A CA 1
ATOM 786 C C . ASP A 1 100 ? -11.283 8.467 -3.297 1.00 93.50 100 ASP A C 1
ATOM 788 O O . ASP A 1 100 ? -11.388 7.271 -2.982 1.00 93.50 100 ASP A O 1
ATOM 792 N N . ASP A 1 101 ? -10.191 8.965 -3.864 1.00 94.62 101 ASP A N 1
ATOM 793 C CA . ASP A 1 101 ? -9.034 8.151 -4.176 1.00 94.62 101 ASP A CA 1
ATOM 794 C C . ASP A 1 101 ? -8.433 7.535 -2.913 1.00 94.62 101 ASP A C 1
ATOM 796 O O . ASP A 1 101 ? -8.103 8.207 -1.932 1.00 94.62 101 ASP A O 1
ATOM 800 N N . VAL A 1 102 ? -8.248 6.219 -2.962 1.00 95.62 102 VAL A N 1
ATOM 801 C CA . VAL A 1 102 ? -7.599 5.449 -1.896 1.00 95.62 102 VAL A CA 1
ATOM 802 C C . VAL A 1 102 ? -6.074 5.574 -1.983 1.00 95.62 102 VAL A C 1
ATOM 804 O O . VAL A 1 102 ? -5.379 5.638 -0.966 1.00 95.62 102 VAL A O 1
ATOM 807 N N . TYR A 1 103 ? -5.545 5.638 -3.205 1.00 96.94 103 TYR A N 1
ATOM 808 C CA . TYR A 1 103 ? -4.130 5.853 -3.502 1.00 96.94 103 TYR A CA 1
ATOM 809 C C . TYR A 1 103 ? -3.991 7.004 -4.499 1.00 96.94 103 TYR A C 1
ATOM 811 O O . TYR A 1 103 ? -4.851 7.130 -5.368 1.00 96.94 103 TYR A O 1
ATOM 819 N N . PRO A 1 104 ? -2.906 7.802 -4.459 1.00 97.31 104 PRO A N 1
ATOM 820 C CA . PRO A 1 104 ? -2.685 8.821 -5.475 1.00 97.31 104 PRO A CA 1
ATOM 821 C C . PRO A 1 104 ? -2.706 8.195 -6.873 1.00 97.31 104 PRO A C 1
ATOM 823 O O . PRO A 1 104 ? -2.052 7.171 -7.090 1.00 97.31 104 PRO A O 1
ATOM 826 N N . GLU A 1 105 ? -3.387 8.820 -7.833 1.00 96.50 105 GLU A N 1
ATOM 827 C CA . GLU A 1 105 ? -3.564 8.269 -9.185 1.00 96.50 105 GLU A CA 1
ATOM 828 C C . GLU A 1 105 ? -2.255 7.786 -9.828 1.00 96.50 105 GLU A C 1
ATOM 830 O O . GLU A 1 105 ? -2.197 6.722 -10.447 1.00 96.50 105 GLU A O 1
ATOM 835 N N . GLN A 1 106 ? -1.196 8.581 -9.652 1.00 96.38 106 GLN A N 1
ATOM 836 C CA . GLN A 1 106 ? 0.129 8.382 -10.239 1.00 96.38 106 GLN A CA 1
ATOM 837 C C . GLN A 1 106 ? 1.119 7.728 -9.261 1.00 96.38 106 GLN A C 1
ATOM 839 O O . GLN A 1 106 ? 2.328 7.957 -9.342 1.00 96.38 106 GLN A O 1
ATOM 844 N N . SER A 1 107 ? 0.607 6.950 -8.306 1.00 96.69 107 SER A N 1
ATOM 845 C CA . SER A 1 107 ? 1.413 6.145 -7.387 1.00 96.69 107 SER A CA 1
ATOM 846 C C . SER A 1 107 ? 1.599 4.711 -7.885 1.00 96.69 107 SER A C 1
ATOM 848 O O . SER A 1 107 ? 0.835 4.223 -8.721 1.00 96.69 107 SER A O 1
ATOM 850 N N . ILE A 1 108 ? 2.622 4.038 -7.356 1.00 98.25 108 ILE A N 1
ATOM 851 C CA . ILE A 1 108 ? 2.841 2.602 -7.546 1.00 98.25 108 ILE A CA 1
ATOM 852 C C . ILE A 1 108 ? 2.168 1.857 -6.396 1.00 98.25 108 ILE A C 1
ATOM 854 O O . ILE A 1 108 ? 2.512 2.081 -5.234 1.00 98.25 108 ILE A O 1
ATOM 858 N N . VAL A 1 109 ? 1.241 0.964 -6.732 1.00 98.38 109 VAL A N 1
ATOM 859 C CA . VAL A 1 109 ? 0.623 0.008 -5.812 1.00 98.38 109 VAL A CA 1
ATOM 860 C C . VAL A 1 109 ? 1.259 -1.354 -6.035 1.00 98.38 109 VAL A C 1
ATOM 862 O O . VAL A 1 109 ? 1.247 -1.863 -7.156 1.00 98.38 109 VAL A O 1
ATOM 865 N N . THR A 1 110 ? 1.794 -1.944 -4.970 1.00 98.44 110 THR A N 1
ATOM 866 C CA . THR A 1 110 ? 2.368 -3.293 -5.000 1.00 98.44 110 THR A CA 1
ATOM 867 C C . THR A 1 110 ? 1.307 -4.287 -4.551 1.00 98.44 110 THR A C 1
ATOM 869 O O . THR A 1 110 ? 0.785 -4.159 -3.444 1.00 98.44 110 THR A O 1
ATOM 872 N N . GLU A 1 111 ? 0.977 -5.257 -5.401 1.00 98.38 111 GLU A N 1
ATOM 873 C CA . GLU A 1 111 ? 0.165 -6.426 -5.056 1.00 98.38 111 GLU A CA 1
ATOM 874 C C . GLU A 1 111 ? 1.085 -7.591 -4.711 1.00 98.38 111 GLU A C 1
ATOM 876 O O . GLU A 1 111 ? 2.095 -7.819 -5.379 1.00 98.38 111 GLU A O 1
ATOM 881 N N . PHE A 1 112 ? 0.753 -8.290 -3.636 1.00 98.44 112 PHE A N 1
ATOM 882 C CA . PHE A 1 112 ? 1.567 -9.364 -3.097 1.00 98.44 112 PHE A CA 1
ATOM 883 C C . PHE A 1 112 ? 0.694 -10.384 -2.380 1.00 98.44 112 PHE A C 1
ATOM 885 O O . PHE A 1 112 ? -0.391 -10.056 -1.897 1.00 98.44 112 PHE A O 1
ATOM 892 N N . THR A 1 113 ? 1.201 -11.598 -2.241 1.00 98.50 113 THR A N 1
ATOM 893 C CA . THR A 1 113 ? 0.553 -12.676 -1.506 1.00 98.50 113 THR A CA 1
ATOM 894 C C . THR A 1 113 ? 1.417 -13.069 -0.320 1.00 98.50 113 THR A C 1
ATOM 896 O O . THR A 1 113 ? 2.622 -13.285 -0.459 1.00 98.50 113 THR A O 1
ATOM 899 N N . LEU A 1 114 ? 0.804 -13.132 0.863 1.00 98.50 114 LEU A N 1
ATOM 900 C CA . LEU A 1 114 ? 1.499 -13.498 2.095 1.00 98.50 114 LEU A CA 1
ATOM 901 C C . LEU A 1 114 ? 2.021 -14.937 2.031 1.00 98.50 114 LEU A C 1
ATOM 903 O O . LEU A 1 114 ? 1.290 -15.845 1.633 1.00 98.50 114 LEU A O 1
ATOM 907 N N . THR A 1 115 ? 3.262 -15.152 2.457 1.00 98.19 115 THR A N 1
ATOM 908 C CA . THR A 1 115 ? 3.860 -16.494 2.586 1.00 98.19 115 THR A CA 1
ATOM 909 C C . THR A 1 115 ? 3.614 -17.107 3.956 1.00 98.19 115 THR A C 1
ATOM 911 O O . THR A 1 115 ? 3.584 -18.328 4.080 1.00 98.19 115 THR A O 1
ATOM 914 N N . ASP A 1 116 ? 3.376 -16.261 4.955 1.00 97.31 116 ASP A N 1
ATOM 915 C CA . ASP A 1 116 ? 3.174 -16.625 6.352 1.00 97.31 116 ASP A CA 1
ATOM 916 C C . ASP A 1 116 ? 1.914 -15.951 6.901 1.00 97.31 116 ASP A C 1
ATOM 918 O O . ASP A 1 116 ? 1.348 -15.051 6.277 1.00 97.31 116 ASP A O 1
ATOM 922 N N . ASN A 1 117 ? 1.455 -16.388 8.073 1.00 97.50 117 ASN A N 1
ATOM 923 C CA . ASN A 1 117 ? 0.426 -15.650 8.799 1.00 97.50 117 ASN A CA 1
ATOM 924 C C . ASN A 1 117 ? 1.035 -14.359 9.347 1.00 97.50 117 ASN A C 1
ATOM 926 O O . ASN A 1 117 ? 2.141 -14.372 9.892 1.00 97.50 117 ASN A O 1
ATOM 930 N N . VAL A 1 118 ? 0.315 -13.251 9.208 1.00 97.62 118 VAL A N 1
ATOM 931 C CA . VAL A 1 118 ? 0.834 -11.926 9.524 1.00 97.62 118 VAL A CA 1
ATOM 932 C C . VAL A 1 118 ? -0.195 -11.100 10.290 1.00 97.62 118 VAL A C 1
ATOM 934 O O . VAL A 1 118 ? -1.312 -10.895 9.815 1.00 97.62 118 VAL A O 1
ATOM 937 N N . GLU A 1 119 ? 0.223 -10.560 11.438 1.00 97.75 119 GLU A N 1
ATOM 938 C CA . GLU A 1 119 ? -0.566 -9.599 12.215 1.00 97.75 119 GLU A CA 1
ATOM 939 C C . GLU A 1 119 ? -0.553 -8.211 11.544 1.00 97.75 119 GLU A C 1
ATOM 941 O O . GLU A 1 119 ? 0.489 -7.676 11.142 1.00 97.75 119 GLU A O 1
ATOM 946 N N . PHE A 1 120 ? -1.729 -7.606 11.451 1.00 98.19 120 PHE A N 1
ATOM 947 C CA . PHE A 1 120 ? -1.953 -6.225 11.047 1.00 98.19 120 PHE A CA 1
ATOM 948 C C . PHE A 1 120 ? -2.846 -5.517 12.068 1.00 98.19 120 PHE A C 1
ATOM 950 O O . PHE A 1 120 ? -3.460 -6.138 12.932 1.00 98.19 120 PHE A O 1
ATOM 957 N N . TYR A 1 121 ? -2.974 -4.201 11.933 1.00 98.25 121 TYR A N 1
ATOM 958 C CA . TYR A 1 121 ? -3.806 -3.377 12.800 1.00 98.25 121 TYR A CA 1
ATOM 959 C C . TYR A 1 121 ? -4.799 -2.569 11.986 1.00 98.25 121 TYR A C 1
ATOM 961 O O . TYR A 1 121 ? -4.494 -2.074 10.901 1.00 98.25 121 TYR A O 1
ATOM 969 N N . ARG A 1 122 ? -5.997 -2.397 12.527 1.00 97.31 122 ARG A N 1
ATOM 970 C CA . ARG A 1 122 ? -7.054 -1.596 11.930 1.00 97.31 122 ARG A CA 1
ATOM 971 C C . ARG A 1 122 ? -7.562 -0.583 12.933 1.00 97.31 122 ARG A C 1
ATOM 973 O O . ARG A 1 122 ? -8.121 -0.953 13.959 1.00 97.31 122 ARG A O 1
ATOM 980 N N . MET A 1 123 ? -7.427 0.687 12.585 1.00 96.44 123 MET A N 1
ATOM 981 C CA . MET A 1 123 ? -8.089 1.771 13.296 1.00 96.44 123 MET A CA 1
ATOM 982 C C . MET A 1 123 ? -9.514 1.943 12.780 1.00 96.44 123 MET A C 1
ATOM 984 O O . MET A 1 123 ? -9.764 1.839 11.573 1.00 96.44 123 MET A O 1
ATOM 988 N N . TYR A 1 124 ? -10.444 2.189 13.693 1.00 95.06 124 TYR A N 1
ATOM 989 C CA . TYR A 1 124 ? -11.858 2.347 13.391 1.00 95.06 124 TYR A CA 1
ATOM 990 C C . TYR A 1 124 ? -12.528 3.218 14.478 1.00 95.06 124 TYR A C 1
ATOM 992 O O . TYR A 1 124 ? -11.959 3.435 15.547 1.00 95.06 124 TYR A O 1
ATOM 1000 N N . THR A 1 125 ? -13.698 3.771 14.179 1.00 93.50 125 THR A N 1
ATOM 1001 C CA . THR A 1 125 ? -14.516 4.585 15.085 1.00 93.50 125 THR A CA 1
ATOM 1002 C C . THR A 1 125 ? -15.755 3.787 15.458 1.00 93.50 125 THR A C 1
ATOM 1004 O O . THR A 1 125 ? -16.541 3.407 14.579 1.00 93.50 125 THR A O 1
ATOM 1007 N N . GLU A 1 126 ? -15.960 3.540 16.747 1.00 86.06 126 GLU A N 1
ATOM 1008 C CA . GLU A 1 126 ? -17.121 2.801 17.233 1.00 86.06 126 GLU A CA 1
ATOM 1009 C C . GLU A 1 126 ? -18.429 3.535 16.868 1.00 86.06 126 GLU A C 1
ATOM 1011 O O . GLU A 1 126 ? -18.578 4.741 17.046 1.00 86.06 126 GLU A O 1
ATOM 1016 N N . GLY A 1 127 ? -19.379 2.818 16.257 1.00 82.31 127 GLY A N 1
ATOM 1017 C CA . GLY A 1 127 ? -20.621 3.405 15.732 1.00 82.31 127 GLY A CA 1
ATOM 1018 C C . GLY A 1 127 ? -20.492 4.155 14.395 1.00 82.31 127 GLY A C 1
ATOM 1019 O O . GLY A 1 127 ? -21.518 4.488 13.803 1.00 82.31 127 GLY A O 1
ATOM 1020 N N . GLY A 1 128 ? -19.273 4.380 13.888 1.00 82.38 128 GLY A N 1
ATOM 1021 C CA . GLY A 1 128 ? -19.017 4.983 12.573 1.00 82.38 128 GLY A CA 1
ATOM 1022 C C . GLY A 1 128 ? -18.639 3.960 11.499 1.00 82.38 128 GLY A C 1
ATOM 1023 O O . GLY A 1 128 ? -19.203 3.954 10.405 1.00 82.38 128 GLY A O 1
ATOM 1024 N N . ASN A 1 129 ? -17.696 3.069 11.804 1.00 85.25 129 ASN A N 1
ATOM 1025 C CA . ASN A 1 129 ? -17.256 1.995 10.913 1.00 85.25 129 ASN A CA 1
ATOM 1026 C C . ASN A 1 129 ? -16.949 0.706 11.709 1.00 85.25 129 ASN A C 1
ATOM 1028 O O . ASN A 1 129 ? -17.062 0.658 12.933 1.00 85.25 129 ASN A O 1
ATOM 1032 N N . SER A 1 130 ? -16.655 -0.386 10.998 1.00 89.94 130 SER A N 1
ATOM 1033 C CA . SER A 1 130 ? -16.555 -1.728 11.582 1.00 89.94 130 SER A CA 1
ATOM 1034 C C . SER A 1 130 ? -15.131 -2.143 11.954 1.00 89.94 130 SER A C 1
ATOM 1036 O O . SER A 1 130 ? -14.152 -1.767 11.290 1.00 89.94 130 SER A O 1
ATOM 1038 N N . LYS A 1 131 ? -15.068 -3.018 12.970 1.00 93.44 131 LYS A N 1
ATOM 1039 C CA . LYS A 1 131 ? -13.877 -3.749 13.423 1.00 93.44 131 LYS A CA 1
ATOM 1040 C C . LYS A 1 131 ? -13.185 -4.456 12.260 1.00 93.44 131 L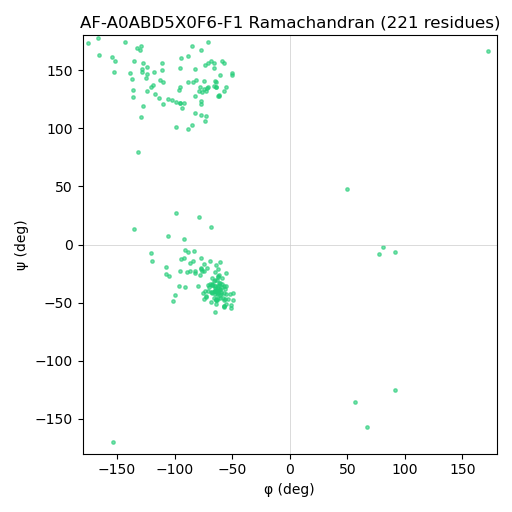YS A C 1
ATOM 1042 O O . LYS A 1 131 ? -12.010 -4.203 12.031 1.00 93.44 131 LYS A O 1
ATOM 1047 N N . ALA A 1 132 ? -13.903 -5.285 11.498 1.00 95.81 132 ALA A N 1
ATOM 1048 C CA . ALA A 1 132 ? -13.368 -5.829 10.258 1.00 95.81 132 ALA A CA 1
ATOM 1049 C C . ALA A 1 132 ? -13.438 -4.788 9.144 1.00 95.81 132 ALA A C 1
ATOM 1051 O O . ALA A 1 132 ? -14.447 -4.105 8.950 1.00 95.81 132 ALA A O 1
ATOM 1052 N N . GLY A 1 133 ? -12.360 -4.667 8.383 1.00 95.69 133 GLY A N 1
ATOM 1053 C CA . GLY A 1 133 ? -12.328 -3.789 7.227 1.00 95.69 133 GLY A CA 1
ATOM 1054 C C . GLY A 1 133 ? -11.033 -3.905 6.450 1.00 95.69 133 GLY A C 1
ATOM 1055 O O . GLY A 1 133 ? -10.113 -4.623 6.827 1.00 95.69 133 GLY A O 1
ATOM 1056 N N . ARG A 1 134 ? -10.998 -3.222 5.306 1.00 96.56 134 ARG A N 1
ATOM 1057 C CA . ARG A 1 134 ? -10.004 -3.500 4.264 1.00 96.56 134 ARG A CA 1
ATOM 1058 C C . ARG A 1 134 ? -8.700 -2.755 4.442 1.00 96.56 134 ARG A C 1
ATOM 1060 O O . ARG A 1 134 ? -7.719 -3.208 3.881 1.00 96.56 134 ARG A O 1
ATOM 1067 N N . PHE A 1 135 ? -8.702 -1.641 5.166 1.00 96.94 135 PHE A N 1
ATOM 1068 C CA . PHE A 1 135 ? -7.545 -0.763 5.324 1.00 96.94 135 PHE A CA 1
ATOM 1069 C C . PHE A 1 135 ? -6.851 -1.053 6.649 1.00 96.94 135 PHE A C 1
ATOM 1071 O O . PHE A 1 135 ? -7.500 -1.008 7.700 1.00 96.94 135 PHE A O 1
ATOM 1078 N N . LEU A 1 136 ? -5.564 -1.385 6.557 1.00 98.00 136 LEU A N 1
ATOM 1079 C CA . LEU A 1 136 ? -4.748 -1.963 7.616 1.00 98.00 136 LEU A CA 1
ATOM 1080 C C . LEU A 1 136 ? -3.377 -1.278 7.703 1.00 98.00 136 LEU A C 1
ATOM 1082 O O . LEU A 1 136 ? -2.870 -0.718 6.726 1.00 98.00 136 LEU A O 1
ATOM 1086 N N . LEU A 1 137 ? -2.755 -1.389 8.871 1.00 97.12 137 LEU A N 1
ATOM 1087 C CA . LEU A 1 137 ? -1.400 -0.956 9.186 1.00 97.12 137 LEU A CA 1
ATOM 1088 C C . LEU A 1 137 ? -0.560 -2.171 9.579 1.00 97.12 137 LEU A C 1
ATOM 1090 O O . LEU A 1 137 ? -1.072 -3.124 10.158 1.00 97.12 137 LEU A O 1
ATOM 1094 N N . ARG A 1 138 ? 0.741 -2.128 9.282 1.00 94.00 138 ARG A N 1
ATOM 1095 C CA . ARG A 1 138 ? 1.684 -3.207 9.628 1.00 94.00 138 ARG A CA 1
ATOM 1096 C C . ARG A 1 138 ? 2.429 -2.975 10.946 1.00 94.00 138 ARG A C 1
ATOM 1098 O O . ARG A 1 138 ? 2.914 -3.932 11.528 1.00 94.00 138 ARG A O 1
ATOM 1105 N N . SER A 1 139 ? 2.532 -1.724 11.391 1.00 92.88 139 SER A N 1
ATOM 1106 C CA . SER A 1 139 ? 3.187 -1.333 12.645 1.00 92.88 139 SER A CA 1
ATOM 1107 C C . SER A 1 139 ? 2.213 -0.542 13.516 1.00 92.88 139 SER A C 1
ATOM 1109 O O . SER A 1 139 ? 1.314 0.120 12.988 1.00 92.88 139 SER A O 1
ATOM 1111 N N . THR A 1 140 ? 2.415 -0.598 14.831 1.00 95.25 140 THR A N 1
ATOM 1112 C CA . THR A 1 140 ? 1.700 0.206 15.826 1.00 95.25 140 THR A CA 1
ATOM 1113 C C . THR A 1 140 ? 2.366 1.553 16.098 1.00 95.25 140 THR A C 1
ATOM 1115 O O . THR A 1 140 ? 1.766 2.358 16.795 1.00 95.25 140 THR A O 1
ATOM 1118 N N . ASP A 1 141 ? 3.552 1.842 15.548 1.00 94.81 141 ASP A N 1
ATOM 1119 C CA . ASP A 1 141 ? 4.309 3.064 15.878 1.00 94.81 141 ASP A CA 1
ATOM 1120 C C . ASP A 1 141 ? 3.477 4.339 15.699 1.00 94.81 141 ASP A C 1
ATOM 1122 O O . ASP A 1 141 ? 3.428 5.183 16.587 1.00 94.81 141 ASP A O 1
ATOM 1126 N N . ASP A 1 142 ? 2.775 4.475 14.570 1.00 94.50 142 ASP A N 1
ATOM 1127 C CA . ASP A 1 142 ? 1.913 5.638 14.336 1.00 94.50 142 ASP A CA 1
ATOM 1128 C C . ASP A 1 142 ? 0.770 5.683 15.373 1.00 94.50 142 ASP A C 1
ATOM 1130 O O . ASP A 1 142 ? 0.467 6.749 15.896 1.00 94.50 142 ASP A O 1
ATOM 1134 N N . ILE A 1 143 ? 0.176 4.533 15.722 1.00 94.88 143 ILE A N 1
ATOM 1135 C CA . ILE A 1 143 ? -0.920 4.424 16.706 1.00 94.88 143 ILE A CA 1
ATOM 1136 C C . ILE A 1 143 ? -0.465 4.891 18.096 1.00 94.88 143 ILE A C 1
ATOM 1138 O O . ILE A 1 143 ? -1.242 5.515 18.811 1.00 94.88 143 ILE A O 1
ATOM 1142 N N . THR A 1 144 ? 0.780 4.599 18.480 1.00 94.44 144 THR A N 1
ATOM 1143 C CA . THR A 1 144 ? 1.306 4.895 19.822 1.00 94.44 144 THR A CA 1
ATOM 1144 C C . THR A 1 144 ? 2.006 6.248 19.929 1.00 94.44 144 THR A C 1
ATOM 1146 O O . THR A 1 144 ? 2.300 6.694 21.038 1.00 94.44 144 THR A O 1
ATOM 1149 N N . THR A 1 145 ? 2.287 6.914 18.802 1.00 94.06 145 THR A N 1
ATOM 1150 C CA . THR A 1 145 ? 3.060 8.171 18.774 1.00 94.06 145 THR A CA 1
ATOM 1151 C C . THR A 1 145 ? 2.317 9.369 18.190 1.00 94.06 145 THR A C 1
ATOM 1153 O O . THR A 1 145 ? 2.777 10.495 18.380 1.00 94.06 145 THR A O 1
ATOM 1156 N N . MET A 1 146 ? 1.193 9.164 17.499 1.00 95.38 146 MET A N 1
ATOM 1157 C CA . MET A 1 146 ? 0.391 10.233 16.892 1.00 95.38 146 MET A CA 1
ATOM 1158 C C . MET A 1 146 ? -0.951 10.398 17.603 1.00 95.38 146 MET A C 1
ATOM 1160 O O . MET A 1 146 ? -1.539 9.433 18.088 1.00 95.38 146 MET A O 1
ATOM 1164 N N . SER A 1 147 ? -1.479 11.621 17.601 1.00 95.69 147 SER A N 1
ATOM 1165 C CA . SER A 1 147 ? -2.855 11.873 18.036 1.00 95.69 147 SER A CA 1
ATOM 1166 C C . SER A 1 147 ? -3.875 11.264 17.063 1.00 95.69 147 SER A C 1
ATOM 1168 O O . SER A 1 147 ? -3.612 11.083 15.870 1.00 95.69 147 SER A O 1
ATOM 1170 N N . THR A 1 148 ? -5.097 11.017 17.534 1.00 96.00 148 THR A N 1
ATOM 1171 C CA . THR A 1 148 ? -6.196 10.478 16.708 1.00 96.00 148 THR A CA 1
ATOM 1172 C C . THR A 1 148 ? -6.534 11.365 15.504 1.00 96.00 148 THR A C 1
ATOM 1174 O O . THR A 1 148 ? -6.845 10.858 14.426 1.00 96.00 148 THR A O 1
ATOM 1177 N N . THR A 1 149 ? -6.406 12.689 15.637 1.00 95.31 149 THR A N 1
ATOM 1178 C CA . THR A 1 149 ? -6.619 13.639 14.528 1.00 95.31 149 THR A CA 1
ATOM 1179 C C . THR A 1 149 ? -5.496 13.568 13.490 1.00 95.31 149 THR A C 1
ATOM 1181 O O . THR A 1 149 ? -5.759 13.603 12.287 1.00 95.31 149 THR A O 1
ATOM 1184 N N . GLU A 1 150 ? -4.240 13.419 13.920 1.00 96.50 150 GLU A N 1
ATOM 1185 C CA . GLU A 1 150 ? -3.115 13.209 13.000 1.00 96.50 150 GLU A CA 1
ATOM 1186 C C . GLU A 1 150 ? -3.240 11.874 12.265 1.00 96.50 150 GLU A C 1
ATOM 1188 O O . GLU A 1 150 ? -3.010 11.819 11.057 1.00 96.50 150 GLU A O 1
ATOM 1193 N N . LEU A 1 151 ? -3.667 10.816 12.961 1.00 96.81 151 LEU A N 1
ATOM 1194 C CA . LEU A 1 151 ? -3.941 9.509 12.364 1.00 96.81 151 LEU A CA 1
ATOM 1195 C C . LEU A 1 151 ? -5.059 9.591 11.330 1.00 96.81 151 LEU A C 1
ATOM 1197 O O . LEU A 1 151 ? -4.890 9.094 10.214 1.00 96.81 151 LEU A O 1
ATOM 1201 N N . GLN A 1 152 ? -6.163 10.269 11.658 1.00 95.69 152 GLN A N 1
ATOM 1202 C CA . GLN A 1 152 ? -7.242 10.520 10.710 1.00 95.69 152 GLN A CA 1
ATOM 1203 C C . GLN A 1 152 ? -6.720 11.220 9.454 1.00 95.69 152 GLN A C 1
ATOM 1205 O O . GLN A 1 152 ? -6.953 10.736 8.348 1.00 95.69 152 GLN A O 1
ATOM 1210 N N . ALA A 1 153 ? -5.971 12.312 9.619 1.00 97.00 153 ALA A N 1
ATOM 1211 C CA . ALA A 1 153 ? -5.448 13.080 8.498 1.00 97.00 153 ALA A CA 1
ATOM 1212 C C . ALA A 1 153 ? -4.438 12.278 7.660 1.00 97.00 153 ALA A C 1
ATOM 1214 O O . ALA A 1 153 ? -4.486 12.323 6.433 1.00 97.00 153 ALA A O 1
ATOM 1215 N N . ARG A 1 154 ? -3.531 11.529 8.297 1.00 97.25 154 ARG A N 1
ATOM 1216 C CA . ARG A 1 154 ? -2.457 10.756 7.648 1.00 97.25 154 ARG A CA 1
ATOM 1217 C C . ARG A 1 154 ? -2.968 9.538 6.883 1.00 97.25 154 ARG A C 1
ATOM 1219 O O . ARG A 1 154 ? -2.399 9.186 5.846 1.00 97.25 154 ARG A O 1
ATOM 1226 N N . TYR A 1 155 ? -4.014 8.896 7.394 1.00 96.88 155 TYR A N 1
ATOM 1227 C CA . TYR A 1 155 ? -4.619 7.697 6.810 1.00 96.88 155 TYR A CA 1
ATOM 1228 C C . TYR A 1 155 ? -5.958 7.965 6.119 1.00 96.88 155 TYR A C 1
ATOM 1230 O O . TYR A 1 155 ? -6.592 7.015 5.666 1.00 96.88 155 TYR A O 1
ATOM 1238 N N . ALA A 1 156 ? -6.350 9.238 5.996 1.00 95.81 156 ALA A N 1
ATOM 1239 C CA . ALA A 1 156 ? -7.575 9.674 5.333 1.00 95.81 156 ALA A CA 1
ATOM 1240 C C . ALA A 1 156 ? -8.819 8.903 5.818 1.00 95.81 156 ALA A C 1
ATOM 1242 O O . ALA A 1 156 ? -9.600 8.378 5.023 1.00 95.81 156 ALA A O 1
ATOM 1243 N N . ILE A 1 157 ? -8.968 8.778 7.141 1.00 93.12 157 ILE A N 1
ATOM 1244 C CA . ILE A 1 157 ? -10.028 7.965 7.748 1.00 93.12 157 ILE A CA 1
ATOM 1245 C C . ILE A 1 157 ? -11.362 8.728 7.668 1.00 93.12 157 ILE A C 1
ATOM 1247 O O . ILE A 1 157 ? -11.467 9.819 8.236 1.00 93.12 157 ILE A O 1
ATOM 1251 N N . PRO A 1 158 ? -12.402 8.177 7.011 1.00 89.56 158 PRO A N 1
ATOM 1252 C CA . PRO A 1 158 ? -13.674 8.874 6.872 1.00 89.56 158 PRO A CA 1
ATOM 1253 C C . PRO A 1 158 ? -14.390 9.090 8.207 1.00 89.56 158 PRO A C 1
ATOM 1255 O O . PRO A 1 158 ? -14.468 8.176 9.029 1.00 89.56 158 PRO A O 1
ATOM 1258 N N . GLY A 1 159 ? -15.009 10.262 8.370 1.00 87.88 159 GLY A N 1
ATOM 1259 C CA . GLY A 1 159 ? -15.879 10.571 9.507 1.00 87.88 159 GLY A CA 1
ATOM 1260 C C . GLY A 1 159 ? -15.149 11.221 10.679 1.00 87.88 159 GLY A C 1
ATOM 1261 O O . GLY A 1 159 ? -14.538 12.273 10.516 1.00 87.88 159 GLY A O 1
ATOM 1262 N N . ASN A 1 160 ? -15.276 10.634 11.868 1.00 91.38 160 ASN A N 1
ATOM 1263 C CA . ASN A 1 160 ? -14.601 11.111 13.076 1.00 91.38 160 ASN A CA 1
ATOM 1264 C C . ASN A 1 160 ? -13.213 10.462 13.204 1.00 91.38 160 ASN A C 1
ATOM 1266 O O . ASN A 1 160 ? -12.981 9.409 12.602 1.00 91.38 160 ASN A O 1
ATOM 1270 N N . PRO A 1 161 ? -12.313 11.037 14.020 1.00 94.88 161 PRO A N 1
ATOM 1271 C CA . PRO A 1 161 ? -11.070 10.375 14.382 1.00 94.88 161 PRO A CA 1
ATOM 1272 C C . PRO A 1 161 ? -11.305 8.938 14.883 1.00 94.88 161 PRO A C 1
ATOM 1274 O O . PRO A 1 161 ? -12.344 8.659 15.498 1.00 94.88 161 PRO A O 1
ATOM 1277 N N . PRO A 1 162 ? -10.377 8.005 14.609 1.00 96.12 162 PRO A N 1
ATOM 1278 C CA . PRO A 1 162 ? -10.479 6.654 15.139 1.00 96.12 162 PRO A CA 1
ATOM 1279 C C . PRO A 1 162 ? -10.379 6.686 16.664 1.00 96.12 162 PRO A C 1
ATOM 1281 O O . PRO A 1 162 ? -9.554 7.408 17.215 1.00 96.12 162 PRO A O 1
ATOM 1284 N N . ASP A 1 163 ? -11.188 5.872 17.329 1.00 96.31 163 ASP A N 1
ATOM 1285 C CA . ASP A 1 163 ? -11.200 5.734 18.791 1.00 96.31 163 ASP A CA 1
ATOM 1286 C C . ASP A 1 163 ? -10.898 4.302 19.243 1.00 96.31 163 ASP A C 1
ATOM 1288 O O . ASP A 1 163 ? -10.732 4.044 20.434 1.00 96.31 163 ASP A O 1
ATOM 1292 N N . THR A 1 164 ? -10.814 3.365 18.295 1.00 96.88 164 THR A N 1
ATOM 1293 C CA . THR A 1 164 ? -10.660 1.942 18.563 1.00 96.88 164 THR A CA 1
ATOM 1294 C C . THR A 1 164 ? -9.670 1.295 17.599 1.00 96.88 164 THR A C 1
ATOM 1296 O O . THR A 1 164 ? -9.573 1.656 16.423 1.00 96.88 164 THR A O 1
ATOM 1299 N N . VAL A 1 165 ? -8.951 0.283 18.092 1.00 97.81 165 VAL A N 1
ATOM 1300 C CA . VAL A 1 165 ? -8.026 -0.536 17.301 1.00 97.81 165 VAL A CA 1
ATOM 1301 C C . VAL A 1 165 ? -8.445 -2.004 17.337 1.00 97.81 165 VAL A C 1
ATOM 1303 O O . VAL A 1 165 ? -8.757 -2.555 18.394 1.00 97.81 165 VAL A O 1
ATOM 1306 N N . ALA A 1 166 ? -8.414 -2.659 16.181 1.00 97.88 166 ALA A N 1
ATOM 1307 C CA . ALA A 1 166 ? -8.477 -4.108 16.051 1.00 97.88 166 ALA A CA 1
ATOM 1308 C C . ALA A 1 166 ? -7.123 -4.664 15.594 1.00 97.88 166 ALA A C 1
ATOM 1310 O O . ALA A 1 166 ? -6.475 -4.084 14.722 1.00 97.88 166 ALA A O 1
ATOM 1311 N N . LYS A 1 167 ? -6.722 -5.797 16.165 1.00 98.19 167 LYS A N 1
ATOM 1312 C CA . LYS A 1 167 ? -5.686 -6.676 15.621 1.00 98.19 167 LYS A CA 1
ATOM 1313 C C . LYS A 1 167 ? -6.313 -7.554 14.550 1.00 98.19 167 LYS A C 1
ATOM 1315 O O . LYS A 1 167 ? -7.468 -7.949 14.690 1.00 98.19 167 LYS A O 1
ATOM 1320 N N . ALA A 1 168 ? -5.581 -7.808 13.480 1.00 98.31 168 ALA A N 1
ATOM 1321 C CA . ALA A 1 168 ? -6.034 -8.593 12.349 1.00 98.31 168 ALA A CA 1
ATOM 1322 C C . ALA A 1 168 ? -4.997 -9.669 12.023 1.00 98.31 168 ALA A C 1
ATOM 1324 O O . ALA A 1 168 ? -3.919 -9.348 11.530 1.00 98.31 168 ALA A O 1
ATOM 1325 N N . GLU A 1 169 ? -5.322 -10.930 12.285 1.00 98.00 169 GLU A N 1
ATOM 1326 C CA . GLU A 1 169 ? -4.471 -12.074 11.952 1.00 98.00 169 GLU A CA 1
ATOM 1327 C C . GLU A 1 169 ? -4.793 -12.540 10.534 1.00 98.00 169 GLU A C 1
ATOM 1329 O O . GLU A 1 169 ? -5.793 -13.219 10.291 1.00 98.00 169 GLU A O 1
ATOM 1334 N N . ILE A 1 170 ? -3.965 -12.137 9.570 1.00 98.06 170 ILE A N 1
ATOM 1335 C CA . ILE A 1 170 ? -4.203 -12.428 8.158 1.00 98.06 170 ILE A CA 1
ATOM 1336 C C . ILE A 1 170 ? -3.427 -13.693 7.771 1.00 98.06 170 ILE A C 1
ATOM 1338 O O . ILE A 1 170 ? -2.201 -13.718 7.907 1.00 98.06 170 ILE A O 1
ATOM 1342 N N . PRO A 1 171 ? -4.096 -14.752 7.283 1.00 98.12 171 PRO A N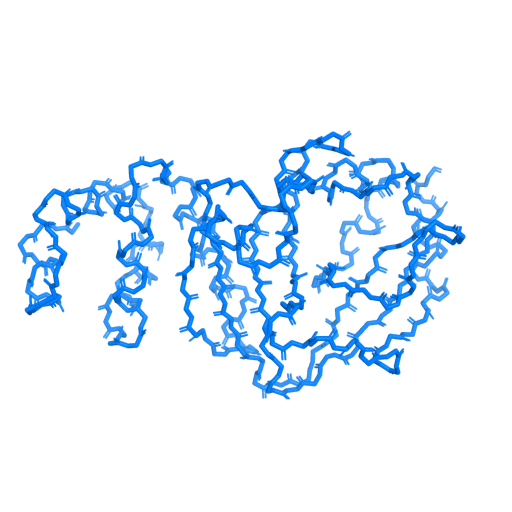 1
ATOM 1343 C CA . PRO A 1 171 ? -3.433 -16.014 7.003 1.00 98.12 171 PRO A CA 1
ATOM 1344 C C . PRO A 1 171 ? -2.559 -15.958 5.746 1.00 98.12 171 PRO A C 1
ATOM 1346 O O . PRO A 1 171 ? -2.841 -15.216 4.794 1.00 98.12 171 PRO A O 1
ATOM 1349 N N . ALA A 1 172 ? -1.547 -16.827 5.721 1.00 98.31 172 ALA A N 1
ATOM 1350 C CA . ALA A 1 172 ? -0.745 -17.124 4.541 1.00 98.31 172 ALA A CA 1
ATOM 1351 C C . ALA A 1 172 ? -1.633 -17.447 3.326 1.00 98.31 172 ALA A C 1
ATOM 1353 O O . ALA A 1 172 ? -2.720 -18.017 3.449 1.00 98.31 172 ALA A O 1
ATOM 1354 N N . GLY A 1 173 ? -1.165 -17.086 2.135 1.00 98.25 173 GLY A N 1
ATOM 1355 C CA . GLY A 1 173 ? -1.912 -17.218 0.885 1.00 98.25 173 GLY A CA 1
ATOM 1356 C C . GLY A 1 173 ? -2.925 -16.097 0.633 1.00 98.25 173 GLY A C 1
ATOM 1357 O O . GLY A 1 173 ? -3.550 -16.077 -0.427 1.00 98.25 173 GLY A O 1
ATOM 1358 N N . THR A 1 174 ? -3.088 -15.142 1.554 1.00 98.50 174 THR A N 1
ATOM 1359 C CA . THR A 1 174 ? -3.947 -13.973 1.326 1.00 98.50 174 THR A CA 1
ATOM 1360 C C . THR A 1 174 ? -3.249 -12.953 0.428 1.00 98.50 174 THR A C 1
ATOM 1362 O O . THR A 1 174 ? -2.177 -12.447 0.764 1.00 98.50 174 THR A O 1
ATOM 1365 N N . THR A 1 175 ? -3.883 -12.604 -0.695 1.00 98.31 175 THR A N 1
ATOM 1366 C CA . THR A 1 175 ? -3.440 -11.499 -1.557 1.00 98.31 175 THR A CA 1
ATOM 1367 C C . THR A 1 175 ? -3.813 -10.150 -0.946 1.00 98.31 175 THR A C 1
ATOM 1369 O O . THR A 1 175 ? -4.967 -9.898 -0.587 1.00 98.31 175 THR A O 1
ATOM 1372 N N . MET A 1 176 ? -2.840 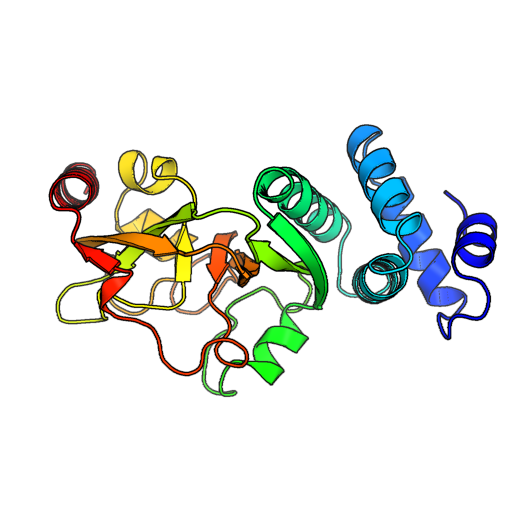-9.251 -0.888 1.00 98.31 176 MET A N 1
ATOM 1373 C CA . MET A 1 176 ? -2.938 -7.905 -0.344 1.00 98.31 176 MET A CA 1
ATOM 1374 C C . MET A 1 176 ? -2.330 -6.879 -1.301 1.00 98.31 176 MET A C 1
ATOM 1376 O O . MET A 1 176 ? -1.657 -7.207 -2.279 1.00 98.31 176 MET A O 1
ATOM 1380 N N . ARG A 1 177 ? -2.569 -5.599 -1.013 1.00 98.06 177 ARG A N 1
ATOM 1381 C CA . ARG A 1 177 ? -1.915 -4.473 -1.685 1.00 98.06 177 ARG A CA 1
ATOM 1382 C C . ARG A 1 177 ? -1.309 -3.516 -0.680 1.00 98.06 177 ARG A C 1
ATOM 1384 O O . ARG A 1 177 ? -1.835 -3.364 0.417 1.00 98.06 177 ARG A O 1
ATOM 1391 N N . THR A 1 178 ? -0.240 -2.827 -1.060 1.00 98.00 178 THR A N 1
ATOM 1392 C CA . THR A 1 178 ? 0.294 -1.706 -0.281 1.00 98.00 178 THR A CA 1
ATOM 1393 C C . THR A 1 178 ? 0.679 -0.533 -1.169 1.00 98.00 178 THR A C 1
ATOM 1395 O O . THR A 1 178 ? 1.177 -0.704 -2.283 1.00 98.00 178 THR A O 1
ATOM 1398 N N . ALA A 1 179 ? 0.415 0.670 -0.663 1.00 96.75 179 ALA A N 1
ATOM 1399 C CA . ALA A 1 179 ? 0.802 1.935 -1.268 1.00 96.75 179 ALA A CA 1
ATOM 1400 C C . ALA A 1 179 ? 0.630 3.086 -0.266 1.00 96.75 179 ALA A C 1
ATOM 1402 O O . ALA A 1 179 ? 0.170 2.909 0.867 1.00 96.75 179 ALA A O 1
ATOM 1403 N N . LYS A 1 180 ? 1.016 4.280 -0.717 1.00 96.50 180 LYS A N 1
ATOM 1404 C CA . LYS A 1 180 ? 0.782 5.537 -0.013 1.00 96.50 180 LYS A CA 1
ATOM 1405 C C . LYS A 1 180 ? -0.703 5.895 -0.080 1.00 96.50 180 LYS A C 1
ATOM 1407 O O . LYS A 1 180 ? -1.282 5.836 -1.159 1.00 96.50 180 LYS A O 1
ATOM 1412 N N . VAL A 1 181 ? -1.289 6.300 1.041 1.00 97.44 181 VAL A N 1
ATOM 1413 C CA . VAL A 1 181 ? -2.660 6.831 1.109 1.00 97.44 181 VAL A CA 1
ATOM 1414 C C . VAL A 1 181 ? -2.739 8.154 0.344 1.00 97.44 181 VAL A C 1
ATOM 1416 O O . VAL A 1 181 ? -1.828 8.984 0.457 1.00 97.44 181 VAL A O 1
ATOM 1419 N N . ALA A 1 182 ? -3.797 8.349 -0.446 1.00 97.50 182 ALA A N 1
ATOM 1420 C CA . ALA A 1 182 ? -4.013 9.595 -1.179 1.00 97.50 182 ALA A CA 1
ATOM 1421 C C . ALA A 1 182 ? -4.399 10.751 -0.251 1.00 97.50 182 ALA A C 1
ATOM 1423 O O . ALA A 1 182 ? -4.945 10.544 0.827 1.00 97.50 182 ALA A O 1
ATOM 1424 N N . THR A 1 183 ? -4.140 11.976 -0.699 1.00 97.25 183 THR A N 1
ATOM 1425 C CA . THR A 1 183 ? -4.826 13.147 -0.148 1.00 97.25 183 THR A CA 1
ATOM 1426 C C . THR A 1 183 ? -6.267 13.139 -0.647 1.00 97.25 183 THR A C 1
ATOM 1428 O O . THR A 1 183 ? -6.476 12.970 -1.848 1.00 97.25 183 THR A O 1
ATOM 1431 N N . ASN A 1 184 ? -7.236 13.337 0.243 1.00 94.62 184 ASN A N 1
ATOM 1432 C CA . ASN A 1 184 ? -8.655 13.433 -0.100 1.00 94.62 184 ASN A CA 1
ATOM 1433 C C . ASN A 1 184 ? -9.427 14.273 0.934 1.00 94.62 184 ASN A C 1
ATOM 1435 O O . ASN A 1 184 ? -8.820 14.901 1.806 1.00 94.62 184 ASN A O 1
ATOM 1439 N N . ASP A 1 185 ? -10.758 14.276 0.851 1.00 94.12 185 ASP A N 1
ATOM 1440 C CA . ASP A 1 185 ? -11.627 15.087 1.710 1.00 94.12 185 ASP A CA 1
ATOM 1441 C C . ASP A 1 185 ? -11.540 14.709 3.200 1.00 94.12 185 ASP A C 1
ATOM 1443 O O . ASP A 1 185 ? -11.906 15.506 4.067 1.00 94.12 185 ASP A O 1
ATOM 1447 N N . PHE A 1 186 ? -11.014 13.525 3.525 1.00 91.81 186 PHE A N 1
ATOM 1448 C CA . PHE A 1 186 ? -10.851 13.041 4.897 1.00 91.81 186 PHE A CA 1
ATOM 1449 C C . PHE A 1 186 ? -9.469 13.326 5.488 1.00 91.81 186 PHE A C 1
ATOM 1451 O O . PHE A 1 186 ? -9.271 13.156 6.693 1.00 91.81 186 PHE A O 1
ATOM 1458 N N . GLY A 1 187 ? -8.489 13.736 4.679 1.00 94.06 187 GLY A N 1
ATOM 1459 C CA . GLY A 1 187 ? -7.154 13.987 5.197 1.00 94.06 187 GLY A CA 1
ATOM 1460 C C . GLY A 1 187 ? -6.074 14.271 4.164 1.00 94.06 187 GLY A C 1
ATOM 1461 O O . GLY A 1 187 ? -6.191 14.002 2.970 1.00 94.06 187 GLY A O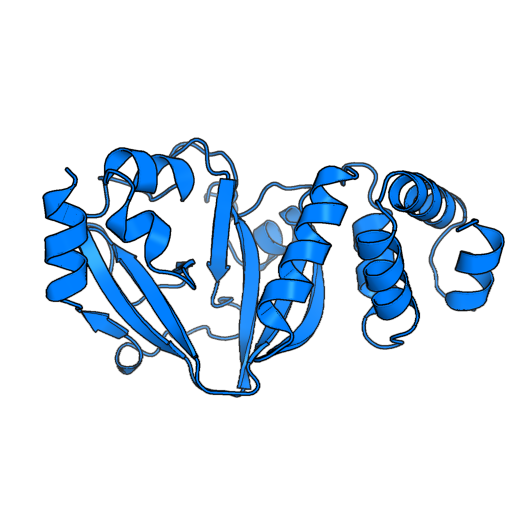 1
ATOM 1462 N N . ALA A 1 188 ? -4.948 14.774 4.670 1.00 96.62 188 ALA A N 1
ATOM 1463 C CA . ALA A 1 188 ? -3.746 15.017 3.878 1.00 96.62 188 ALA A CA 1
ATOM 1464 C C . ALA A 1 188 ? -3.156 13.730 3.268 1.00 96.62 188 ALA A C 1
ATOM 1466 O O . ALA A 1 188 ? -2.405 13.797 2.292 1.00 96.62 188 ALA A O 1
ATOM 1467 N N . GLY A 1 189 ? -3.487 12.565 3.825 1.00 96.44 189 GLY A N 1
ATOM 1468 C CA . GLY A 1 189 ? -2.982 11.273 3.404 1.00 96.44 189 GLY A CA 1
ATOM 1469 C C . GLY A 1 189 ? -1.491 11.106 3.680 1.00 96.44 189 GLY A C 1
ATOM 1470 O O . GLY A 1 189 ? -0.872 11.769 4.516 1.00 96.44 189 GLY A O 1
ATOM 1471 N N . GLY A 1 190 ? -0.885 10.199 2.926 1.00 95.25 190 GLY A N 1
ATOM 1472 C CA . GLY A 1 190 ? 0.548 9.969 2.936 1.00 95.25 190 GLY A CA 1
ATOM 1473 C C . GLY A 1 190 ? 1.066 8.910 3.899 1.00 95.25 190 GLY A C 1
ATOM 1474 O O . GLY A 1 190 ? 2.241 8.545 3.785 1.00 95.25 190 GLY A O 1
ATOM 1475 N N . GLY A 1 191 ? 0.206 8.362 4.758 1.00 95.69 191 GLY A N 1
ATOM 1476 C CA . GLY A 1 191 ? 0.471 7.116 5.471 1.00 95.69 191 GLY A CA 1
ATOM 1477 C C . GLY A 1 191 ? 0.719 5.950 4.511 1.00 95.69 191 GLY A C 1
ATOM 1478 O O . GLY A 1 191 ? 0.334 5.983 3.339 1.00 95.69 191 GLY A O 1
ATOM 1479 N N . ARG A 1 192 ? 1.394 4.907 4.994 1.00 95.50 192 ARG A N 1
ATOM 1480 C CA . ARG A 1 192 ? 1.541 3.644 4.263 1.00 95.50 192 ARG A CA 1
ATOM 1481 C C . ARG A 1 192 ? 0.435 2.709 4.705 1.00 95.50 192 ARG A C 1
ATOM 1483 O O . ARG A 1 192 ? 0.421 2.314 5.864 1.00 95.50 192 ARG A O 1
ATOM 1490 N N . GLN A 1 193 ? -0.440 2.323 3.788 1.00 96.12 193 GLN A N 1
ATOM 1491 C CA . GLN A 1 193 ? -1.510 1.387 4.109 1.00 96.12 193 GLN A CA 1
ATOM 1492 C C . GLN A 1 193 ? -1.311 0.038 3.437 1.00 96.12 193 GLN A C 1
ATOM 1494 O O . GLN A 1 193 ? -0.667 -0.083 2.389 1.00 96.12 193 GLN A O 1
ATOM 1499 N N . PHE A 1 194 ? -1.927 -0.960 4.047 1.00 97.94 194 PHE A N 1
ATOM 1500 C CA . PHE A 1 194 ? -2.125 -2.289 3.509 1.00 97.94 194 PHE A CA 1
ATOM 1501 C C . PHE A 1 194 ? -3.612 -2.489 3.267 1.00 97.94 194 PHE A C 1
ATOM 1503 O O . PHE A 1 194 ? -4.448 -1.982 4.018 1.00 97.94 194 PHE A O 1
ATOM 1510 N N . THR A 1 195 ? -3.962 -3.165 2.182 1.00 97.94 195 THR A N 1
ATOM 1511 C CA . THR A 1 195 ? -5.352 -3.274 1.759 1.00 97.94 195 THR A CA 1
ATOM 1512 C C . THR A 1 195 ? -5.701 -4.685 1.332 1.00 97.94 195 THR A C 1
ATOM 1514 O O . THR A 1 195 ? -4.968 -5.284 0.551 1.00 97.94 195 THR A O 1
ATOM 1517 N N . LEU A 1 196 ? -6.834 -5.189 1.822 1.00 98.06 196 LEU A N 1
ATOM 1518 C CA . LEU A 1 196 ? -7.458 -6.440 1.382 1.00 98.06 196 LEU A CA 1
ATOM 1519 C C . LEU A 1 196 ? -8.340 -6.162 0.147 1.00 98.06 196 LEU A C 1
ATOM 1521 O O . LEU A 1 196 ? -9.441 -5.611 0.313 1.00 98.06 196 LEU A O 1
ATOM 1525 N N . PRO A 1 197 ? -7.905 -6.503 -1.085 1.00 97.19 197 PRO A N 1
ATOM 1526 C CA . PRO A 1 197 ? -8.623 -6.141 -2.306 1.00 97.19 197 PRO A CA 1
ATOM 1527 C C . PRO A 1 197 ? -10.000 -6.802 -2.355 1.00 97.19 197 PRO A C 1
ATOM 1529 O O . PRO A 1 197 ? -10.144 -7.994 -2.067 1.00 97.19 197 PRO A O 1
ATOM 1532 N N . LYS A 1 198 ? -11.032 -6.047 -2.739 1.00 95.31 198 LYS A N 1
ATOM 1533 C CA . LYS A 1 198 ? -12.408 -6.557 -2.809 1.00 95.31 198 LYS A CA 1
ATOM 1534 C C . LYS A 1 198 ? -12.559 -7.603 -3.906 1.00 95.31 198 LYS A C 1
ATOM 1536 O O . LYS A 1 198 ? -13.284 -8.574 -3.714 1.00 95.31 198 LYS A O 1
ATOM 1541 N N . SER A 1 199 ? -11.839 -7.439 -5.011 1.00 95.69 199 SER A N 1
ATOM 1542 C CA . SER A 1 199 ? -11.800 -8.399 -6.117 1.00 95.69 199 SER A CA 1
ATOM 1543 C C . SER A 1 199 ? -11.238 -9.773 -5.730 1.00 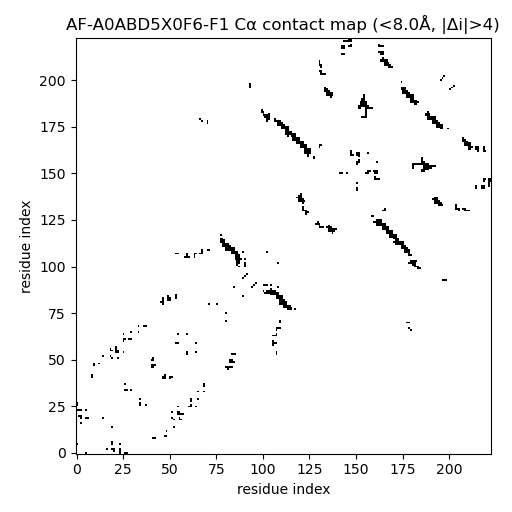95.69 199 SER A C 1
ATOM 1545 O O . SER A 1 199 ? -11.623 -10.774 -6.331 1.00 95.69 199 SER A O 1
ATOM 1547 N N . LYS A 1 200 ? -10.351 -9.837 -4.729 1.00 96.50 200 LYS A N 1
ATOM 1548 C CA . LYS A 1 200 ? -9.709 -11.077 -4.254 1.00 96.50 200 LYS A CA 1
ATOM 1549 C C . LYS A 1 200 ? -10.418 -11.675 -3.043 1.00 96.50 200 LYS A C 1
ATOM 1551 O O . LYS A 1 200 ? -10.515 -12.890 -2.926 1.00 96.50 200 LYS A O 1
ATOM 1556 N N . LEU A 1 201 ? -10.934 -10.816 -2.167 1.00 96.06 201 LEU A N 1
ATOM 1557 C CA . LEU A 1 201 ? -11.609 -11.197 -0.932 1.00 96.06 201 LEU A CA 1
ATOM 1558 C C . LEU A 1 201 ? -12.939 -10.432 -0.822 1.00 96.06 201 LEU A C 1
ATOM 1560 O O . LEU A 1 201 ? -13.004 -9.406 -0.134 1.00 96.06 201 LEU A O 1
ATOM 1564 N N . PRO A 1 202 ? -14.002 -10.868 -1.528 1.00 93.75 202 PRO A N 1
ATOM 1565 C CA . PRO A 1 202 ? -15.267 -10.132 -1.589 1.00 93.75 202 PRO A CA 1
ATOM 1566 C C . PRO A 1 202 ? -15.968 -10.060 -0.230 1.00 93.75 202 PRO A C 1
ATOM 1568 O O . PRO A 1 202 ? -16.497 -9.006 0.125 1.00 93.75 202 PRO A O 1
ATOM 1571 N N . ASN A 1 203 ? -15.885 -11.138 0.554 1.00 94.50 203 ASN A N 1
ATOM 1572 C CA . ASN A 1 203 ? -16.395 -11.215 1.919 1.00 94.50 203 ASN A CA 1
ATOM 1573 C C . ASN A 1 203 ? -15.217 -11.164 2.893 1.00 94.50 203 ASN A C 1
ATOM 1575 O O . ASN A 1 203 ? -14.294 -11.965 2.763 1.00 94.50 203 ASN A O 1
ATOM 1579 N N . LEU A 1 204 ? -15.245 -10.229 3.844 1.00 94.56 204 LEU A N 1
ATOM 1580 C CA . LEU A 1 204 ? -14.224 -10.143 4.885 1.00 94.56 204 LEU A CA 1
ATOM 1581 C C . LEU A 1 204 ? -14.536 -11.139 6.010 1.00 94.56 204 LEU A C 1
ATOM 1583 O O . LEU A 1 204 ? -15.653 -11.103 6.530 1.00 94.56 204 LEU A O 1
ATOM 1587 N N . PRO A 1 205 ? -13.581 -11.996 6.401 1.00 95.19 205 PRO A N 1
ATOM 1588 C CA . PRO A 1 205 ? -13.747 -12.865 7.560 1.00 95.19 205 PRO A CA 1
ATOM 1589 C C . PRO A 1 205 ? -13.660 -12.039 8.850 1.00 95.19 205 PRO A C 1
ATOM 1591 O O . PRO A 1 205 ? -12.613 -11.493 9.187 1.00 95.19 205 PRO A O 1
ATOM 1594 N N . GLU A 1 206 ? -14.786 -11.888 9.549 1.00 95.06 206 GLU A N 1
ATOM 1595 C CA . GLU A 1 206 ? -14.883 -11.110 10.799 1.00 95.06 206 GLU A CA 1
ATOM 1596 C C . GLU A 1 206 ? -14.067 -11.711 11.953 1.00 95.06 206 GLU A C 1
ATOM 1598 O O . GLU A 1 206 ? -13.709 -11.002 12.896 1.00 95.06 206 GLU A O 1
ATOM 1603 N N . ASP A 1 207 ? -13.798 -13.013 11.882 1.00 96.94 207 ASP A N 1
ATOM 1604 C CA . ASP A 1 207 ? -13.018 -13.801 12.835 1.00 96.94 207 ASP A CA 1
ATOM 1605 C C . ASP A 1 207 ? -11.507 -13.589 12.701 1.00 96.94 207 ASP A C 1
ATOM 1607 O O . ASP A 1 207 ? -10.765 -13.962 13.600 1.00 96.94 207 ASP A O 1
ATOM 1611 N N . TRP A 1 208 ? -11.040 -12.942 11.628 1.00 97.81 208 TRP A N 1
ATOM 1612 C CA . TRP A 1 208 ? -9.645 -12.500 11.532 1.00 97.81 208 TRP A CA 1
ATOM 1613 C C . TRP A 1 208 ? -9.354 -11.285 12.405 1.00 97.81 208 TRP A C 1
ATOM 1615 O O . TRP A 1 208 ? -8.193 -10.964 12.622 1.00 97.81 208 TRP A O 1
ATOM 1625 N N . PHE A 1 209 ? -10.389 -10.5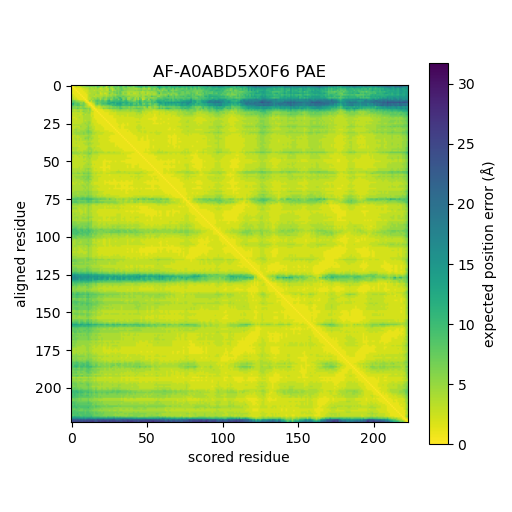77 12.861 1.00 98.25 209 PHE A N 1
ATOM 1626 C CA . PHE A 1 209 ? -10.250 -9.292 13.527 1.00 98.25 209 PHE A CA 1
ATOM 1627 C C . PHE A 1 209 ? -10.663 -9.393 14.988 1.00 98.25 209 PHE A C 1
ATOM 1629 O O . PHE A 1 209 ? -11.812 -9.707 15.283 1.00 98.25 209 PHE A O 1
ATOM 1636 N N . ASP A 1 210 ? -9.799 -8.978 15.903 1.00 97.69 210 ASP A N 1
ATOM 1637 C CA . ASP A 1 210 ? -10.084 -8.920 17.334 1.00 97.69 210 ASP A CA 1
ATOM 1638 C C . ASP A 1 210 ? -9.847 -7.514 17.877 1.00 97.69 210 ASP A C 1
ATOM 1640 O O . ASP A 1 210 ? -8.822 -6.888 17.612 1.00 97.69 210 ASP A O 1
ATOM 1644 N N . LYS A 1 211 ? -10.803 -6.983 18.651 1.00 96.69 211 LYS A N 1
ATOM 1645 C CA . LYS A 1 211 ? -10.639 -5.667 19.287 1.00 96.69 211 LYS A CA 1
ATOM 1646 C C . LYS A 1 211 ? -9.454 -5.734 20.254 1.00 96.69 211 LYS A C 1
ATOM 1648 O O . LYS A 1 211 ? -9.409 -6.596 21.128 1.00 96.69 211 LYS A O 1
ATOM 1653 N N . SER A 1 212 ? -8.519 -4.798 20.125 1.00 96.88 212 SER A N 1
ATOM 1654 C CA . SER A 1 212 ? -7.373 -4.679 21.022 1.00 96.88 212 SER A CA 1
A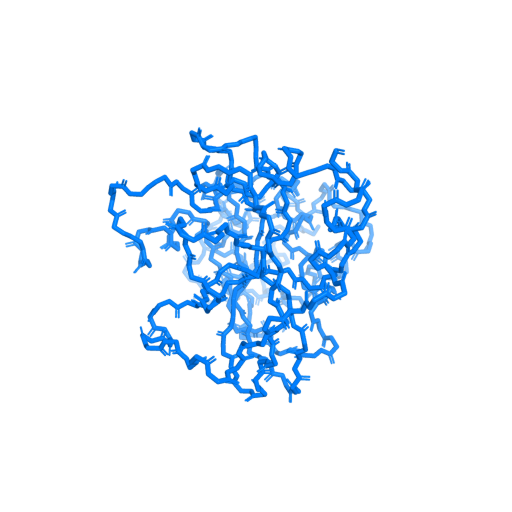TOM 1655 C C . SER A 1 212 ? -7.649 -3.609 22.068 1.00 96.88 212 SER A C 1
ATOM 1657 O O . SER A 1 212 ? -7.529 -2.417 21.795 1.00 96.88 212 SER A O 1
ATOM 1659 N N . SER A 1 213 ? -8.021 -4.030 23.278 1.00 95.50 213 SER A N 1
ATOM 1660 C CA . SER A 1 213 ? -8.275 -3.103 24.389 1.00 95.50 213 SER A CA 1
ATOM 1661 C C . SER A 1 213 ? -7.034 -2.298 24.782 1.00 95.50 213 SER A C 1
ATOM 1663 O O . SER A 1 213 ? -7.166 -1.131 25.125 1.00 95.50 213 SER A O 1
ATOM 1665 N N . GLU A 1 214 ? -5.848 -2.904 24.704 1.00 96.06 214 GLU A N 1
ATOM 1666 C CA . GLU A 1 214 ? -4.561 -2.264 25.005 1.00 96.06 214 GLU A CA 1
ATOM 1667 C C . GLU A 1 214 ? -4.248 -1.137 24.014 1.00 96.06 214 GLU A C 1
ATOM 1669 O O . GLU A 1 214 ? -4.189 0.022 24.413 1.00 96.06 214 GLU A O 1
ATOM 1674 N N . LEU A 1 215 ? -4.187 -1.437 22.710 1.00 96.25 215 LEU A N 1
ATOM 1675 C CA . LEU A 1 215 ? -3.921 -0.419 21.684 1.00 96.25 215 LEU A CA 1
ATOM 1676 C C . LEU A 1 215 ? -5.024 0.643 21.620 1.00 96.25 215 LEU A C 1
ATOM 1678 O O . LEU A 1 215 ? -4.761 1.800 21.314 1.00 96.25 215 LEU A O 1
ATOM 1682 N N . THR A 1 216 ? -6.266 0.269 21.939 1.00 96.44 216 THR A N 1
ATOM 1683 C CA . THR A 1 216 ? -7.371 1.228 22.071 1.00 96.44 216 THR A CA 1
ATOM 1684 C C . THR A 1 216 ? -7.131 2.198 23.231 1.00 96.44 216 THR A C 1
ATOM 1686 O O . THR A 1 216 ? -7.415 3.384 23.103 1.00 96.44 216 THR A O 1
ATOM 1689 N N . GLN A 1 217 ? -6.602 1.738 24.366 1.00 94.62 217 GLN A N 1
ATOM 1690 C CA . GLN A 1 217 ? -6.248 2.634 25.470 1.00 94.62 217 GLN A CA 1
ATOM 1691 C C . GLN A 1 217 ? -5.080 3.547 25.098 1.00 94.62 217 GLN A C 1
ATOM 1693 O O . GLN A 1 217 ? -5.140 4.737 25.395 1.00 94.62 217 GLN A O 1
ATOM 1698 N N . GLU A 1 218 ? -4.056 3.027 24.422 1.00 93.31 218 GLU A N 1
ATOM 1699 C CA . GLU A 1 218 ? -2.900 3.818 23.980 1.00 93.31 218 GLU A CA 1
ATOM 1700 C C . GLU A 1 218 ? -3.301 4.911 22.982 1.00 93.31 218 GLU A C 1
ATOM 1702 O O . GLU A 1 218 ? -2.983 6.079 23.204 1.00 93.31 218 GLU A O 1
ATOM 1707 N N . LEU A 1 219 ? -4.096 4.560 21.964 1.00 94.38 219 LEU A N 1
ATOM 1708 C CA . LEU A 1 219 ? -4.652 5.493 20.976 1.00 94.38 219 LEU A CA 1
ATOM 1709 C C . LEU A 1 219 ? -5.373 6.679 21.640 1.00 94.38 219 LEU A C 1
ATOM 1711 O O . LEU A 1 219 ? -5.213 7.834 21.247 1.00 94.38 219 LEU A O 1
ATOM 1715 N N . ASN A 1 220 ? -6.155 6.390 22.681 1.00 90.69 220 ASN A N 1
ATOM 1716 C CA . ASN A 1 220 ? -6.928 7.394 23.408 1.00 90.69 220 ASN A CA 1
ATOM 1717 C C . ASN A 1 220 ? -6.111 8.125 24.487 1.00 90.69 220 ASN A C 1
ATOM 1719 O O . ASN A 1 220 ? -6.547 9.165 24.973 1.00 90.69 220 ASN A O 1
ATOM 1723 N N . SER A 1 221 ? -4.935 7.614 24.865 1.00 82.81 221 SER A N 1
ATOM 1724 C CA . SER A 1 221 ? -4.051 8.247 25.856 1.00 82.81 221 SER A CA 1
ATOM 1725 C C . SER A 1 221 ? -3.180 9.350 25.252 1.00 82.81 221 SER A C 1
ATOM 1727 O O . SER A 1 221 ? -2.717 10.223 25.982 1.00 82.81 221 SER A O 1
ATOM 1729 N N . GLY A 1 222 ? -2.952 9.311 23.935 1.00 65.75 222 GLY A N 1
ATOM 1730 C CA . GLY A 1 222 ? -2.259 10.358 23.176 1.00 65.75 222 GLY A CA 1
ATOM 1731 C C . GLY A 1 222 ? -3.175 11.437 22.582 1.00 65.75 222 GLY A C 1
ATOM 1732 O O . GLY A 1 222 ? -2.691 12.270 21.815 1.00 65.75 222 GLY A O 1
ATOM 1733 N N . SER A 1 223 ? -4.481 11.396 22.882 1.00 55.66 223 SER A N 1
ATOM 1734 C CA . SER A 1 223 ? -5.485 12.371 22.416 1.00 55.66 223 SER A CA 1
ATOM 1735 C C . SER A 1 223 ? -5.607 13.591 23.327 1.00 55.66 223 SER A C 1
ATOM 1737 O O . SER A 1 223 ? -5.444 13.439 24.558 1.00 55.66 223 SER A O 1
#

Sequence (223 aa):
MDTETLRQVLGDSDIGASDLSRVAQKYDKLDSGKRAQSRELLADDGLRESWVRVVSNQGVGSESVKYGLDSVERIQESASIDNFYLGRRVQEQEYPPSWDDVYPEQSIVTEFTLTDNVEFYRMYTEGGNSKAGRFLLRSTDDITTMSTTELQARYAIPGNPPDTVAKAEIPAGTTMRTAKVATNDFGAGGGRQFTLPKSKLPNLPEDWFDKSSELTQELNSGS

Radius of gyration: 18.39 Å; Cα contacts (8 Å, |Δi|>4): 435; chains: 1; bounding box: 43×32×54 Å